Protein AF-A0A1E3RB35-F1 (afdb_monomer_lite)

Structure (mmCIF, N/CA/C/O backbone):
data_AF-A0A1E3RB35-F1
#
_entry.id   AF-A0A1E3RB35-F1
#
loop_
_atom_site.group_PDB
_atom_site.id
_atom_site.type_symbol
_atom_site.label_atom_id
_atom_site.label_alt_id
_atom_site.label_comp_id
_atom_site.label_asym_id
_atom_site.label_entity_id
_atom_site.label_seq_id
_atom_site.pdbx_PDB_ins_code
_atom_site.Cartn_x
_atom_site.Cartn_y
_atom_site.Cartn_z
_atom_site.occupancy
_atom_site.B_iso_or_equiv
_atom_site.auth_seq_id
_atom_site.auth_comp_id
_atom_site.auth_asym_id
_atom_site.auth_atom_id
_atom_site.pdbx_PDB_model_num
ATOM 1 N N . MET A 1 1 ? 20.259 -38.416 1.145 1.00 36.31 1 MET A N 1
ATOM 2 C CA . MET A 1 1 ? 20.665 -37.733 -0.100 1.00 36.31 1 MET A CA 1
ATOM 3 C C . MET A 1 1 ? 20.284 -36.269 0.046 1.00 36.31 1 MET A C 1
ATOM 5 O O . MET A 1 1 ? 19.130 -35.934 -0.173 1.00 36.31 1 MET A O 1
ATOM 9 N N . ALA A 1 2 ? 21.193 -35.434 0.555 1.00 40.56 2 ALA A N 1
ATOM 10 C CA . ALA A 1 2 ? 20.954 -33.996 0.652 1.00 40.56 2 ALA A CA 1
ATOM 11 C C . ALA A 1 2 ? 21.058 -33.413 -0.764 1.00 40.56 2 ALA A C 1
ATOM 13 O O . ALA A 1 2 ? 22.106 -33.545 -1.397 1.00 40.56 2 ALA A O 1
ATOM 14 N N . GLY A 1 3 ? 19.953 -32.880 -1.289 1.00 41.81 3 GLY A N 1
ATOM 15 C CA . GLY A 1 3 ? 19.933 -32.223 -2.594 1.00 41.81 3 GLY A CA 1
ATOM 16 C C . GLY A 1 3 ? 20.897 -31.041 -2.587 1.00 41.81 3 GLY A C 1
ATOM 17 O O . GLY A 1 3 ? 20.915 -30.270 -1.628 1.00 41.81 3 GLY A O 1
ATOM 18 N N . GLN A 1 4 ? 21.729 -30.936 -3.623 1.00 39.53 4 GLN A N 1
ATOM 19 C CA . GLN A 1 4 ? 22.594 -29.774 -3.798 1.00 39.53 4 GLN A CA 1
ATOM 20 C C . GLN A 1 4 ? 21.729 -28.505 -3.867 1.00 39.53 4 GLN A C 1
ATOM 22 O O . GLN A 1 4 ? 20.660 -28.543 -4.484 1.00 39.53 4 GLN A O 1
ATOM 27 N N . PRO A 1 5 ? 22.154 -27.400 -3.232 1.00 35.34 5 PRO A N 1
ATOM 28 C CA . PRO A 1 5 ? 21.451 -26.132 -3.349 1.00 35.34 5 PRO A CA 1
ATOM 29 C C . PRO A 1 5 ? 21.395 -25.714 -4.821 1.00 35.34 5 PRO A C 1
ATOM 31 O O . PR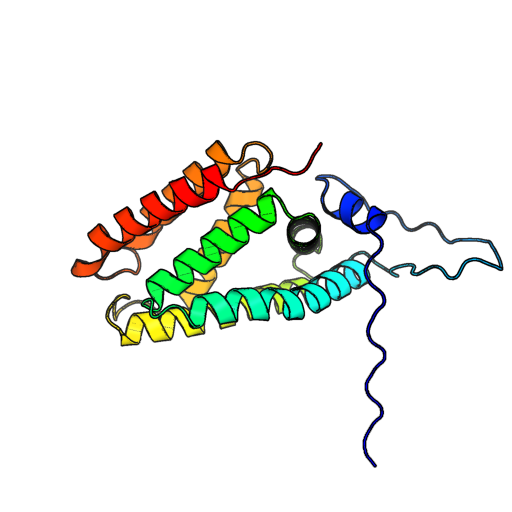O A 1 5 ? 22.378 -25.853 -5.551 1.00 35.34 5 PRO A O 1
ATOM 34 N N . LEU A 1 6 ? 20.226 -25.235 -5.253 1.00 34.75 6 LEU A N 1
ATOM 35 C CA . LEU A 1 6 ? 20.038 -24.681 -6.592 1.00 34.75 6 LEU A CA 1
ATOM 36 C C . LEU A 1 6 ? 21.033 -23.526 -6.811 1.00 34.75 6 LEU A C 1
ATOM 38 O O . LEU A 1 6 ? 21.299 -22.780 -5.862 1.00 34.75 6 LEU A O 1
ATOM 42 N N . PRO A 1 7 ? 21.589 -23.370 -8.026 1.00 39.00 7 PRO A N 1
ATOM 43 C CA . PRO A 1 7 ? 22.456 -22.241 -8.336 1.00 39.00 7 PRO A CA 1
ATOM 44 C C . PRO A 1 7 ? 21.695 -20.937 -8.078 1.00 39.00 7 PRO A C 1
ATOM 46 O O . PRO A 1 7 ? 20.546 -20.795 -8.500 1.00 39.00 7 PRO A O 1
ATOM 49 N N . GLN A 1 8 ? 22.322 -20.005 -7.356 1.00 39.56 8 GLN A N 1
ATOM 50 C CA . GLN A 1 8 ? 21.770 -18.661 -7.232 1.00 39.56 8 GLN A CA 1
ATOM 51 C C . GLN A 1 8 ? 21.774 -18.010 -8.620 1.00 39.56 8 GLN A C 1
ATOM 53 O O . GLN A 1 8 ? 22.778 -18.131 -9.325 1.00 39.56 8 GLN A O 1
ATOM 58 N N . PRO A 1 9 ? 20.669 -17.371 -9.038 1.00 42.47 9 PRO A N 1
ATOM 59 C CA . PRO A 1 9 ? 20.658 -16.621 -10.282 1.00 42.47 9 PRO A CA 1
ATOM 60 C C . PRO A 1 9 ? 21.688 -15.490 -10.203 1.00 42.47 9 PRO A C 1
ATOM 62 O O . PRO A 1 9 ? 21.821 -14.840 -9.163 1.00 42.47 9 PRO A O 1
ATOM 65 N N . ASP A 1 10 ? 22.418 -15.273 -11.297 1.00 48.91 10 ASP A N 1
ATOM 66 C CA . ASP A 1 10 ? 23.311 -14.124 -11.424 1.00 48.91 10 ASP A CA 1
ATOM 67 C C . ASP A 1 10 ? 22.509 -12.815 -11.285 1.00 48.91 10 ASP A C 1
ATOM 69 O O . ASP A 1 10 ? 21.340 -12.764 -11.689 1.00 48.91 10 ASP A O 1
ATOM 73 N N . PRO A 1 11 ? 23.105 -11.751 -10.714 1.00 56.59 11 PRO A N 1
ATOM 74 C CA . PRO A 1 11 ? 22.440 -10.461 -10.583 1.00 56.59 11 PRO A CA 1
ATOM 75 C C . PRO A 1 11 ? 22.003 -9.933 -11.953 1.00 56.59 11 PRO A C 1
ATOM 77 O O . PRO A 1 11 ? 22.742 -10.013 -12.935 1.00 56.59 11 PRO A O 1
ATOM 80 N N . ILE A 1 12 ? 20.789 -9.386 -12.010 1.00 59.22 12 ILE A N 1
ATOM 81 C CA . ILE A 1 12 ? 20.206 -8.849 -13.242 1.00 59.22 12 ILE A CA 1
ATOM 82 C C . ILE A 1 12 ? 21.065 -7.692 -13.756 1.00 59.22 12 ILE A C 1
ATOM 84 O O . ILE A 1 12 ? 21.413 -6.785 -13.000 1.00 59.22 12 ILE A O 1
ATOM 88 N N . ASP A 1 13 ? 21.387 -7.723 -15.051 1.00 65.62 13 ASP A N 1
ATOM 89 C CA . ASP A 1 13 ? 22.152 -6.663 -15.709 1.00 65.62 13 ASP A CA 1
ATOM 90 C C . ASP A 1 13 ? 21.457 -5.293 -15.524 1.00 65.62 13 ASP A C 1
ATOM 92 O O . ASP A 1 13 ? 20.274 -5.167 -15.879 1.00 65.62 13 ASP A O 1
ATOM 96 N N . PRO A 1 14 ? 22.165 -4.261 -15.017 1.00 66.88 14 PRO A N 1
ATOM 97 C CA . PRO A 1 14 ? 21.621 -2.915 -14.833 1.00 66.88 14 PRO A CA 1
ATOM 98 C C . PRO A 1 14 ? 20.978 -2.322 -16.092 1.00 66.88 14 PRO A C 1
ATOM 100 O O . PRO A 1 14 ? 20.023 -1.558 -15.997 1.00 66.88 14 PRO A O 1
ATOM 103 N N . HIS A 1 15 ? 21.444 -2.694 -17.286 1.00 64.25 15 HIS A N 1
ATOM 104 C CA . HIS A 1 15 ? 20.856 -2.223 -18.535 1.00 64.25 15 HIS A CA 1
ATOM 105 C C . HIS A 1 15 ? 19.413 -2.717 -18.729 1.00 64.25 15 HIS A C 1
ATOM 107 O O . HIS A 1 15 ? 18.536 -1.940 -19.106 1.00 64.25 15 HIS A O 1
ATOM 113 N N . HIS A 1 16 ? 19.135 -3.992 -18.434 1.00 62.75 16 HIS A N 1
ATOM 114 C CA . HIS A 1 16 ? 17.778 -4.546 -18.523 1.00 62.75 16 HIS A CA 1
ATOM 115 C C . HIS A 1 16 ? 16.857 -3.977 -17.443 1.00 62.75 16 HIS A C 1
ATOM 117 O O . HIS A 1 16 ? 15.659 -3.809 -17.678 1.00 62.75 16 HIS A O 1
ATOM 123 N N . LEU A 1 17 ? 17.426 -3.675 -16.276 1.00 59.84 17 LEU A N 1
ATOM 124 C CA . LEU A 1 17 ? 16.725 -3.031 -15.175 1.00 59.84 17 LEU A CA 1
ATOM 125 C C . LEU A 1 17 ? 16.216 -1.645 -15.576 1.00 59.84 17 LEU A C 1
ATOM 127 O O . LEU A 1 17 ? 15.031 -1.355 -15.424 1.00 59.84 17 LEU A O 1
ATOM 131 N N . SER A 1 18 ? 17.100 -0.853 -16.180 1.00 63.28 18 SER A N 1
ATOM 132 C CA . SER A 1 18 ? 16.803 0.486 -16.682 1.00 63.28 18 SER A CA 1
ATOM 133 C C . SER A 1 18 ? 15.704 0.480 -17.737 1.00 63.28 18 SER A C 1
ATOM 135 O O . SER A 1 18 ? 14.703 1.180 -17.613 1.00 63.28 18 SER A O 1
ATOM 137 N N . LEU A 1 19 ? 15.810 -0.421 -18.720 1.00 64.56 19 LEU A N 1
ATOM 138 C CA . LEU A 1 19 ? 14.797 -0.567 -19.768 1.00 64.56 19 LEU A CA 1
ATOM 139 C C . LEU A 1 19 ? 13.422 -0.986 -19.227 1.00 64.56 19 LEU A C 1
ATOM 141 O O . LEU A 1 19 ? 12.399 -0.608 -19.791 1.00 64.56 19 LEU A O 1
ATOM 145 N N . ALA A 1 20 ? 13.368 -1.782 -18.159 1.00 60.06 20 ALA A N 1
ATOM 146 C CA . ALA A 1 20 ? 12.108 -2.161 -17.524 1.00 60.06 20 ALA A CA 1
ATOM 147 C C . ALA A 1 20 ? 11.542 -1.053 -16.612 1.00 60.06 20 ALA A C 1
ATOM 149 O O . ALA A 1 20 ? 10.332 -1.018 -16.363 1.00 60.06 20 ALA A O 1
ATOM 150 N N . ALA A 1 21 ? 12.392 -0.152 -16.112 1.00 58.84 21 ALA A N 1
ATOM 151 C CA . ALA A 1 21 ? 11.994 0.970 -15.269 1.00 58.84 21 ALA A CA 1
ATOM 152 C C . ALA A 1 21 ? 11.335 2.124 -16.057 1.00 58.84 21 ALA A C 1
ATOM 154 O O . ALA A 1 21 ? 10.508 2.845 -15.487 1.00 58.84 21 ALA A O 1
ATOM 155 N N . ASP A 1 22 ? 11.611 2.244 -17.358 1.00 64.38 22 ASP A N 1
ATOM 156 C CA . ASP A 1 22 ? 11.014 3.249 -18.246 1.00 64.38 22 ASP A CA 1
ATOM 157 C C . ASP A 1 22 ? 9.594 2.898 -18.729 1.00 64.38 22 ASP A C 1
ATOM 159 O O . ASP A 1 22 ? 9.269 1.764 -19.098 1.00 64.38 22 ASP A O 1
ATOM 163 N N . VAL A 1 23 ? 8.716 3.908 -18.778 1.00 48.50 23 VAL A N 1
ATOM 164 C CA . VAL A 1 23 ? 7.335 3.767 -19.270 1.00 48.50 23 VAL A CA 1
ATOM 165 C C . VAL A 1 23 ? 7.332 3.742 -20.802 1.00 48.50 23 VAL A C 1
ATOM 167 O O . VAL A 1 23 ? 7.719 4.713 -21.445 1.00 48.50 23 VAL A O 1
ATOM 170 N N . GLY A 1 24 ? 6.835 2.652 -21.401 1.00 39.38 24 GLY A N 1
ATOM 171 C CA . GLY A 1 24 ? 6.625 2.543 -22.855 1.00 39.38 24 GLY A CA 1
ATOM 172 C C . GLY A 1 24 ? 7.511 1.533 -23.592 1.00 39.38 24 GLY A C 1
ATOM 173 O O . GLY A 1 24 ? 7.403 1.417 -24.813 1.00 39.38 24 GLY A O 1
ATOM 174 N N . VAL A 1 25 ? 8.343 0.755 -22.894 1.00 37.22 25 VAL A N 1
ATOM 175 C CA . VAL A 1 25 ? 9.233 -0.214 -23.551 1.00 37.22 25 VAL A CA 1
ATOM 176 C C . VAL A 1 25 ? 8.477 -1.475 -24.007 1.00 37.22 25 VAL A C 1
ATOM 178 O O . VAL A 1 25 ? 8.047 -2.342 -23.234 1.00 37.22 25 VAL A O 1
ATOM 181 N N . HIS A 1 26 ? 8.336 -1.613 -25.326 1.00 35.75 26 HIS A N 1
ATOM 182 C CA . HIS A 1 26 ? 8.112 -2.903 -25.971 1.00 35.75 26 HIS A CA 1
ATOM 183 C C . HIS A 1 26 ? 9.442 -3.665 -25.983 1.00 35.75 26 HIS A C 1
ATOM 185 O O . HIS A 1 26 ? 10.347 -3.334 -26.737 1.00 35.75 26 HIS A O 1
ATOM 191 N N . VAL A 1 27 ? 9.574 -4.681 -25.127 1.00 38.84 27 VAL A N 1
ATOM 192 C CA . VAL A 1 27 ? 10.670 -5.653 -25.237 1.00 38.84 27 VAL A CA 1
ATOM 193 C C . VAL A 1 27 ? 10.412 -6.491 -26.492 1.00 38.84 27 VAL A C 1
ATOM 195 O O . VAL A 1 27 ? 9.589 -7.407 -26.457 1.00 38.84 27 VAL A O 1
ATOM 198 N N . GLU A 1 28 ? 11.073 -6.149 -27.596 1.00 35.00 28 GLU A N 1
ATOM 199 C CA . GLU A 1 28 ? 11.220 -7.025 -28.760 1.00 35.00 28 GLU A CA 1
ATOM 200 C C . GLU A 1 28 ? 12.473 -7.888 -28.589 1.00 35.00 28 GLU A C 1
ATOM 202 O O . GLU A 1 28 ? 13.567 -7.394 -28.316 1.00 35.00 28 GLU A O 1
ATOM 207 N N . LEU A 1 29 ? 12.299 -9.203 -28.724 1.00 37.94 29 LEU A N 1
ATOM 208 C CA . LEU A 1 29 ? 13.386 -10.172 -28.653 1.00 37.94 29 LEU A CA 1
ATOM 209 C C . LEU A 1 29 ? 14.023 -10.313 -30.036 1.00 37.94 29 LEU A C 1
ATOM 211 O O . LEU A 1 29 ? 13.350 -10.700 -30.990 1.00 37.94 29 LEU A O 1
ATOM 215 N N . VAL A 1 30 ? 15.329 -10.068 -30.126 1.00 35.69 30 VAL A N 1
ATOM 216 C CA . VAL A 1 30 ? 16.130 -10.385 -31.315 1.00 35.69 30 VAL A CA 1
ATOM 217 C C . VAL A 1 30 ? 16.973 -11.622 -31.009 1.00 35.69 30 VAL A C 1
ATOM 219 O O . VAL A 1 30 ? 17.630 -11.687 -29.970 1.00 35.69 30 VAL A O 1
ATOM 222 N N . ALA A 1 31 ? 16.941 -12.622 -31.893 1.00 34.09 31 ALA A N 1
ATOM 223 C CA . ALA A 1 31 ? 17.809 -13.793 -31.785 1.00 34.09 31 ALA A CA 1
ATOM 224 C C . ALA A 1 31 ? 19.274 -13.382 -32.028 1.00 34.09 31 ALA A C 1
ATOM 226 O O . ALA A 1 31 ? 19.578 -12.748 -33.037 1.00 34.09 31 ALA A O 1
ATOM 227 N N . GLY A 1 32 ? 20.175 -13.710 -31.098 1.00 38.97 32 GLY A N 1
ATOM 228 C CA . GLY A 1 32 ? 21.605 -13.425 -31.230 1.00 38.97 32 GLY A CA 1
ATOM 229 C C . GLY A 1 32 ? 22.342 -14.501 -32.034 1.00 38.97 32 GLY A C 1
ATOM 230 O O . GLY A 1 32 ? 22.409 -15.647 -31.600 1.00 38.97 32 GLY A O 1
ATOM 231 N N . ASP A 1 33 ? 22.947 -14.124 -33.162 1.00 41.81 33 ASP A N 1
ATOM 232 C CA . ASP A 1 33 ? 23.723 -15.009 -34.051 1.00 41.81 33 ASP A CA 1
ATOM 233 C C . ASP A 1 33 ? 25.243 -14.903 -33.798 1.00 41.81 33 ASP A C 1
ATOM 235 O O . ASP A 1 33 ? 26.013 -14.506 -34.674 1.00 41.81 33 ASP A O 1
ATOM 239 N N . SER A 1 34 ? 25.742 -15.219 -32.595 1.00 36.34 34 SER A N 1
ATOM 240 C CA . SER A 1 34 ? 27.205 -15.268 -32.379 1.00 36.34 34 SER A CA 1
ATOM 241 C C . SER A 1 34 ? 27.680 -16.354 -31.401 1.00 36.34 34 SER A C 1
ATOM 243 O O . SER A 1 34 ? 27.082 -16.510 -30.339 1.00 36.34 34 SER A O 1
ATOM 245 N N . PRO A 1 35 ? 28.782 -17.089 -31.700 1.00 36.69 35 PRO A N 1
ATOM 246 C CA . PRO A 1 35 ? 29.153 -18.310 -30.967 1.00 36.69 35 PRO A CA 1
ATOM 247 C C . PRO A 1 35 ? 29.802 -18.090 -29.592 1.00 36.69 35 PRO A C 1
ATOM 249 O O . PRO A 1 35 ? 30.019 -19.057 -28.865 1.00 36.69 35 PRO A O 1
ATOM 252 N N . HIS A 1 36 ? 30.145 -16.850 -29.226 1.00 34.28 36 HIS A N 1
ATOM 253 C CA . HIS A 1 36 ? 30.897 -16.544 -28.003 1.00 34.28 36 HIS A CA 1
ATOM 254 C C . HIS A 1 36 ? 30.390 -15.278 -27.310 1.00 34.28 36 HIS A C 1
ATOM 256 O O . HIS A 1 36 ? 31.104 -14.289 -27.186 1.00 34.28 36 HIS A O 1
ATOM 262 N N . ILE A 1 37 ? 29.148 -15.329 -26.841 1.00 30.53 37 ILE A N 1
ATOM 263 C CA . ILE A 1 37 ? 28.605 -14.471 -25.785 1.00 30.53 37 ILE A CA 1
ATOM 264 C C . ILE A 1 37 ? 27.723 -15.408 -24.961 1.00 30.53 37 ILE A C 1
ATOM 266 O O . ILE A 1 37 ? 26.906 -16.099 -25.557 1.00 30.53 37 ILE A O 1
ATOM 270 N N . TYR A 1 38 ? 27.906 -15.496 -23.638 1.00 31.70 38 TYR A N 1
ATOM 271 C CA . TYR A 1 38 ? 26.931 -16.154 -22.760 1.00 31.70 38 TYR A CA 1
ATOM 272 C C . TYR A 1 38 ? 25.788 -15.172 -22.560 1.00 31.70 38 TYR A C 1
ATOM 274 O O . TYR A 1 38 ? 25.943 -14.227 -21.785 1.00 31.70 38 TYR A O 1
ATOM 282 N N . PRO A 1 39 ? 24.666 -15.317 -23.268 1.00 35.72 39 PRO A N 1
ATOM 283 C CA . PRO A 1 39 ? 23.648 -14.312 -23.202 1.00 35.72 39 PRO A CA 1
ATOM 284 C C . PRO A 1 39 ? 22.619 -14.801 -22.191 1.00 35.72 39 PRO A C 1
ATOM 286 O O . PRO A 1 39 ? 21.902 -15.776 -22.431 1.00 35.72 39 PRO A O 1
ATOM 289 N N . PHE A 1 40 ? 22.510 -14.120 -21.056 1.00 38.19 40 PHE A N 1
ATOM 290 C CA . PHE A 1 40 ? 21.288 -14.191 -20.262 1.00 38.19 40 PHE A CA 1
ATOM 291 C C . PHE A 1 40 ? 20.164 -13.515 -21.060 1.00 38.19 40 PHE A C 1
ATOM 293 O O . PHE A 1 40 ? 19.763 -12.385 -20.804 1.00 38.19 40 PHE A O 1
ATOM 300 N N . HIS A 1 41 ? 19.678 -14.205 -22.091 1.00 44.50 41 HIS A N 1
ATOM 301 C CA . HIS A 1 41 ? 18.458 -13.854 -22.790 1.00 44.50 41 HIS A CA 1
ATOM 302 C C . HIS A 1 41 ? 17.296 -14.330 -21.922 1.00 44.50 41 HIS A C 1
ATOM 304 O O . HIS A 1 41 ? 17.012 -15.530 -21.841 1.00 44.50 41 HIS A O 1
ATOM 310 N N . PHE A 1 42 ? 16.592 -13.400 -21.282 1.00 42.81 42 PHE A N 1
ATOM 311 C CA . PHE A 1 42 ? 15.263 -13.705 -20.772 1.00 42.81 42 PHE A CA 1
ATOM 312 C C . PHE A 1 42 ? 14.388 -14.094 -21.965 1.00 42.81 42 PHE A C 1
ATOM 314 O O . PHE A 1 42 ? 14.151 -13.294 -22.865 1.00 42.81 42 PHE A O 1
ATOM 321 N N . ARG A 1 43 ? 13.921 -15.348 -21.989 1.00 42.78 43 ARG A N 1
ATOM 322 C CA . ARG A 1 43 ? 13.138 -15.911 -23.106 1.00 42.78 43 ARG A CA 1
ATOM 323 C C . ARG A 1 43 ? 11.793 -15.205 -23.335 1.00 42.78 43 ARG A C 1
ATOM 325 O O . ARG A 1 43 ? 11.135 -15.474 -24.333 1.00 42.78 43 ARG A O 1
ATOM 332 N N . SER A 1 44 ? 11.375 -14.337 -22.413 1.00 53.19 44 SER A N 1
ATOM 333 C CA . SER A 1 44 ? 10.161 -13.525 -22.485 1.00 53.19 44 SER A CA 1
ATOM 334 C C . SER A 1 44 ? 10.167 -12.440 -21.400 1.00 53.19 44 SER A C 1
ATOM 336 O O . SER A 1 44 ? 10.871 -12.565 -20.394 1.00 53.19 44 SER A O 1
ATOM 338 N N . LYS A 1 45 ? 9.307 -11.419 -21.551 1.00 54.12 45 LYS A N 1
ATOM 339 C CA . LYS A 1 45 ? 8.974 -10.464 -20.472 1.00 54.12 45 LYS A CA 1
ATOM 340 C C . LYS A 1 45 ? 8.588 -11.180 -19.169 1.00 54.12 45 LYS A C 1
ATOM 342 O O . LYS A 1 45 ? 8.937 -10.713 -18.096 1.00 54.12 45 LYS A O 1
ATOM 347 N N . HIS A 1 46 ? 7.943 -12.344 -19.271 1.00 52.97 46 HIS A N 1
ATOM 348 C CA . HIS A 1 46 ? 7.571 -13.197 -18.141 1.00 52.97 46 HIS A CA 1
ATOM 349 C C . HIS A 1 46 ? 8.787 -13.778 -17.396 1.00 52.97 46 HIS A C 1
ATOM 351 O O . HIS A 1 46 ? 8.788 -13.817 -16.167 1.00 52.97 46 HIS A O 1
ATOM 357 N N . ALA A 1 47 ? 9.838 -14.200 -18.109 1.00 57.56 47 ALA A N 1
ATOM 358 C CA . ALA A 1 47 ? 11.059 -14.714 -17.483 1.00 57.56 47 ALA A CA 1
ATOM 359 C C . ALA A 1 47 ? 11.840 -13.606 -16.755 1.00 57.56 47 ALA A C 1
ATOM 361 O O . ALA A 1 47 ? 12.342 -13.837 -15.658 1.00 57.56 47 ALA A O 1
ATOM 362 N N . LEU A 1 48 ? 11.894 -12.401 -17.338 1.00 58.53 48 LEU A N 1
ATOM 363 C CA . LEU A 1 48 ? 12.489 -11.223 -16.698 1.00 58.53 48 LEU A CA 1
ATOM 364 C C . LEU A 1 48 ? 11.673 -10.787 -15.474 1.00 58.53 48 LEU A C 1
ATOM 366 O O . LEU A 1 48 ? 12.231 -10.592 -14.399 1.00 58.53 48 LEU A O 1
ATOM 370 N N . ALA A 1 49 ? 10.347 -10.708 -15.613 1.00 61.06 49 ALA A N 1
ATOM 371 C CA . ALA A 1 49 ? 9.444 -10.369 -14.520 1.00 61.06 49 ALA A CA 1
ATOM 372 C C . ALA A 1 49 ? 9.537 -11.376 -13.366 1.00 61.06 49 ALA A C 1
ATOM 374 O O . ALA A 1 49 ? 9.640 -10.960 -12.219 1.00 61.06 49 ALA A O 1
ATOM 375 N N . SER A 1 50 ? 9.568 -12.683 -13.654 1.00 62.19 50 SER A N 1
ATOM 376 C CA . SER A 1 50 ? 9.712 -13.717 -12.619 1.00 62.19 50 SER A CA 1
ATOM 377 C C . SER A 1 50 ? 11.043 -13.602 -11.881 1.00 62.19 50 SER A C 1
ATOM 379 O O . SER A 1 50 ? 11.050 -13.619 -10.658 1.00 62.19 50 SER A O 1
ATOM 381 N N . ALA A 1 51 ? 12.156 -13.411 -12.595 1.00 63.28 51 ALA A N 1
ATOM 382 C CA . ALA A 1 51 ? 13.465 -13.261 -11.961 1.00 63.28 51 ALA A CA 1
ATOM 383 C C . ALA A 1 51 ? 13.551 -12.002 -11.083 1.00 63.28 51 ALA A C 1
ATOM 385 O O . ALA A 1 51 ? 14.058 -12.075 -9.966 1.00 63.28 51 ALA A O 1
ATOM 386 N N . ILE A 1 52 ? 13.007 -10.870 -11.549 1.00 63.94 52 ILE A N 1
ATOM 387 C CA . ILE A 1 52 ? 12.938 -9.631 -10.758 1.00 63.94 52 ILE A CA 1
ATOM 388 C C . ILE A 1 52 ? 12.066 -9.835 -9.519 1.00 63.94 52 ILE A C 1
ATOM 390 O O . ILE A 1 52 ? 12.469 -9.464 -8.421 1.00 63.94 52 ILE A O 1
ATOM 394 N N . VAL A 1 53 ? 10.889 -10.445 -9.673 1.00 64.69 53 VAL A N 1
ATOM 395 C CA . VAL A 1 53 ? 9.969 -10.738 -8.565 1.00 64.69 53 VAL A CA 1
ATOM 396 C C . VAL A 1 53 ? 10.618 -11.661 -7.534 1.00 64.69 53 VAL A C 1
ATOM 398 O O . VAL A 1 53 ? 10.519 -11.394 -6.336 1.00 64.69 53 VAL A O 1
ATOM 401 N N . ASP A 1 54 ? 11.293 -12.722 -7.968 1.00 65.69 54 ASP A N 1
ATOM 402 C CA . ASP A 1 54 ? 11.920 -13.691 -7.070 1.00 65.69 54 ASP A CA 1
ATOM 403 C C . ASP A 1 54 ? 13.121 -13.069 -6.337 1.00 65.69 54 ASP A C 1
ATOM 405 O O . ASP A 1 54 ? 13.236 -13.211 -5.116 1.00 65.69 54 ASP A O 1
ATOM 409 N N . GLN A 1 55 ? 13.963 -12.298 -7.042 1.00 63.00 55 GLN A N 1
ATOM 410 C CA . GLN A 1 55 ? 15.072 -11.555 -6.433 1.00 63.00 55 GLN A CA 1
ATOM 411 C C . GLN A 1 55 ? 14.558 -10.518 -5.421 1.00 63.00 55 GLN A C 1
ATOM 413 O O . GLN A 1 55 ? 15.054 -10.436 -4.295 1.00 63.00 55 GLN A O 1
ATOM 418 N N . ARG A 1 56 ? 13.493 -9.786 -5.766 1.00 62.06 56 ARG A N 1
ATOM 419 C CA . ARG A 1 56 ? 12.865 -8.808 -4.870 1.00 62.06 56 ARG A CA 1
ATOM 420 C C . ARG A 1 56 ? 12.170 -9.424 -3.678 1.00 62.06 56 ARG A C 1
ATOM 422 O O . ARG A 1 56 ? 12.197 -8.828 -2.607 1.00 62.06 56 ARG A O 1
ATOM 429 N N . SER A 1 57 ? 11.574 -10.599 -3.823 1.00 59.97 57 SER A N 1
ATOM 430 C CA . SER A 1 57 ? 10.909 -11.276 -2.707 1.00 59.97 57 SER A CA 1
ATOM 431 C C . SER A 1 57 ? 11.903 -11.644 -1.599 1.00 59.97 57 SER A C 1
ATOM 433 O O . SER A 1 57 ? 11.536 -11.650 -0.423 1.00 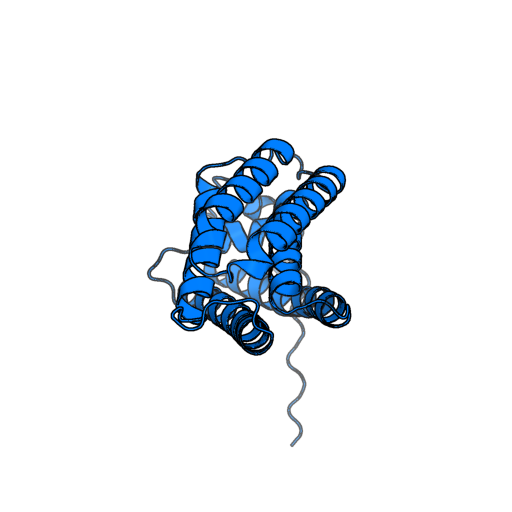59.97 57 SER A O 1
ATOM 435 N N . ALA A 1 58 ? 13.171 -11.897 -1.945 1.00 59.53 58 ALA A N 1
ATOM 436 C CA . ALA A 1 58 ? 14.236 -12.131 -0.973 1.00 59.53 58 ALA A CA 1
ATOM 437 C C . ALA A 1 58 ? 14.698 -10.839 -0.267 1.00 59.53 58 ALA A C 1
ATOM 439 O O . ALA A 1 58 ? 14.842 -10.839 0.955 1.00 59.53 58 ALA A O 1
ATOM 440 N N . GLU A 1 59 ? 14.886 -9.742 -1.009 1.00 58.72 59 GLU A N 1
ATOM 441 C CA . GLU A 1 59 ? 15.363 -8.450 -0.479 1.00 58.72 59 GLU A CA 1
ATOM 442 C C . GLU A 1 59 ? 14.282 -7.686 0.305 1.00 58.72 59 GLU A C 1
ATOM 444 O O . GLU A 1 59 ? 14.537 -7.195 1.406 1.00 58.72 59 GLU A O 1
ATOM 449 N N . ALA A 1 60 ? 13.043 -7.659 -0.198 1.00 61.31 60 ALA A N 1
ATOM 450 C CA . ALA A 1 60 ? 11.909 -7.001 0.454 1.00 61.31 60 ALA A CA 1
ATOM 451 C C . ALA A 1 60 ? 11.599 -7.611 1.828 1.00 61.31 60 ALA A C 1
ATOM 453 O O . ALA A 1 60 ? 11.135 -6.913 2.731 1.00 61.31 60 ALA A O 1
ATOM 454 N N . ARG A 1 61 ? 11.894 -8.904 2.019 1.00 62.47 61 ARG A N 1
ATOM 455 C CA . ARG A 1 61 ? 11.663 -9.587 3.293 1.00 62.47 61 ARG A CA 1
ATOM 456 C C . ARG A 1 61 ? 12.527 -9.019 4.417 1.00 62.47 61 ARG A C 1
ATOM 458 O O . ARG A 1 61 ? 12.011 -8.833 5.508 1.00 62.47 61 ARG A O 1
ATOM 465 N N . ALA A 1 62 ? 13.778 -8.644 4.143 1.00 63.28 62 ALA A N 1
ATOM 466 C CA . ALA A 1 62 ? 14.663 -8.056 5.150 1.00 63.28 62 ALA A CA 1
ATOM 467 C C . ALA A 1 62 ? 14.188 -6.664 5.615 1.00 63.28 62 ALA A C 1
ATOM 469 O O . ALA A 1 62 ? 14.145 -6.395 6.816 1.00 63.28 62 ALA A O 1
ATOM 470 N N . SER A 1 63 ? 13.767 -5.800 4.684 1.00 66.38 63 SER A N 1
ATOM 471 C CA . SER A 1 63 ? 13.227 -4.468 5.006 1.00 66.38 63 SER A CA 1
ATOM 472 C C . SER A 1 63 ? 11.886 -4.548 5.747 1.00 66.38 63 SER A C 1
ATOM 474 O O . SER A 1 63 ? 11.624 -3.774 6.671 1.00 66.38 63 SER A O 1
ATOM 476 N N . VAL A 1 64 ? 11.032 -5.507 5.373 1.00 65.69 64 VAL A N 1
ATOM 477 C CA . VAL A 1 64 ? 9.768 -5.782 6.073 1.00 65.69 64 VAL A CA 1
ATOM 478 C C . VAL A 1 64 ? 10.025 -6.349 7.472 1.00 65.69 64 VAL A C 1
ATOM 480 O O . VAL A 1 64 ? 9.371 -5.916 8.419 1.00 65.69 64 VAL A O 1
ATOM 483 N N . ASP A 1 65 ? 10.999 -7.245 7.635 1.00 68.88 65 ASP A N 1
ATOM 484 C CA . ASP A 1 65 ? 11.385 -7.799 8.937 1.00 68.88 65 ASP A CA 1
ATOM 485 C C . ASP A 1 65 ? 11.905 -6.701 9.886 1.00 68.88 65 ASP A C 1
ATOM 487 O O . ASP A 1 65 ? 11.545 -6.682 11.066 1.00 68.88 65 ASP A O 1
ATOM 491 N N . GLU A 1 66 ? 12.674 -5.726 9.381 1.00 69.56 66 GLU A N 1
ATOM 492 C CA . GLU A 1 66 ? 13.104 -4.562 10.171 1.00 69.56 66 GLU A CA 1
ATOM 493 C C . GLU A 1 66 ? 11.907 -3.715 10.628 1.00 69.56 66 GLU A C 1
ATOM 495 O O . GLU A 1 66 ? 11.842 -3.297 11.786 1.00 69.56 66 GLU A O 1
ATOM 500 N N . LEU A 1 67 ? 10.922 -3.487 9.752 1.00 67.56 67 LEU A N 1
ATOM 501 C CA . LEU A 1 67 ? 9.697 -2.770 10.113 1.00 67.56 67 LEU A CA 1
ATOM 502 C C . LEU A 1 67 ? 8.854 -3.536 11.137 1.00 67.56 67 LEU A C 1
ATOM 504 O O . LEU A 1 67 ? 8.330 -2.916 12.061 1.00 67.56 67 LEU A O 1
ATOM 508 N N . LEU A 1 68 ? 8.759 -4.861 11.016 1.00 64.69 68 LEU A N 1
ATOM 509 C CA . LEU A 1 68 ? 8.066 -5.725 11.976 1.00 64.69 68 LEU A CA 1
ATOM 510 C C . LEU A 1 68 ? 8.765 -5.768 13.343 1.00 64.69 68 LEU A C 1
ATOM 512 O O . LEU A 1 68 ? 8.104 -5.954 14.365 1.00 64.69 68 LEU A O 1
ATOM 516 N N . ALA A 1 69 ? 10.084 -5.556 13.389 1.00 69.56 69 ALA A N 1
ATOM 517 C CA . ALA A 1 69 ? 10.841 -5.452 14.636 1.00 69.56 69 ALA A CA 1
ATOM 518 C C . ALA A 1 69 ? 10.578 -4.136 15.393 1.00 69.56 69 ALA A C 1
ATOM 520 O O . ALA A 1 69 ? 10.802 -4.045 16.607 1.00 69.56 69 ALA A O 1
ATOM 521 N N . ARG A 1 70 ? 10.072 -3.104 14.708 1.00 68.69 70 ARG A N 1
ATOM 522 C CA . ARG A 1 70 ? 9.591 -1.875 15.350 1.00 68.69 70 ARG A CA 1
ATOM 523 C C . ARG A 1 70 ? 8.255 -2.230 15.993 1.00 68.69 70 ARG A C 1
ATOM 525 O O . ARG A 1 70 ? 7.361 -2.694 15.302 1.00 68.69 70 ARG A O 1
ATOM 532 N N . ARG A 1 71 ? 8.115 -2.043 17.312 1.00 71.75 71 ARG A N 1
ATOM 533 C CA . ARG A 1 71 ? 6.913 -2.377 18.115 1.00 71.75 71 ARG A CA 1
ATOM 534 C C . ARG A 1 71 ? 5.683 -1.507 17.777 1.00 71.75 71 ARG A C 1
ATOM 536 O O . ARG A 1 71 ? 5.094 -0.894 18.662 1.00 71.75 71 ARG A O 1
ATOM 543 N N . LEU A 1 72 ? 5.361 -1.401 16.499 1.00 79.62 72 LEU A N 1
ATOM 544 C CA . LEU A 1 72 ? 4.223 -0.700 15.936 1.00 79.62 72 LEU A CA 1
ATOM 545 C C . LEU A 1 72 ? 2.975 -1.586 16.010 1.00 79.62 72 LEU A C 1
ATOM 547 O O . LEU A 1 72 ? 3.072 -2.822 16.069 1.00 79.62 72 LEU A O 1
ATOM 551 N N . SER A 1 73 ? 1.804 -0.950 15.987 1.00 89.25 73 SER A N 1
ATOM 552 C CA . SER A 1 73 ? 0.552 -1.675 15.755 1.00 89.25 73 SER A CA 1
ATOM 553 C C . SER A 1 73 ? 0.529 -2.247 14.331 1.00 89.25 73 SER A C 1
ATOM 555 O O . SER A 1 73 ? 1.238 -1.772 13.443 1.00 89.25 73 SER A O 1
ATOM 557 N N . GLY A 1 74 ? -0.282 -3.273 14.082 1.00 90.44 74 GLY A N 1
ATOM 558 C CA . GLY A 1 74 ? -0.452 -3.872 12.760 1.00 90.44 74 GLY A CA 1
ATOM 559 C C . GLY A 1 74 ? -0.848 -2.837 11.706 1.00 90.44 74 GLY A C 1
ATOM 560 O O . GLY A 1 74 ? -0.302 -2.849 10.604 1.00 90.44 74 GLY A O 1
ATOM 561 N N . LEU A 1 75 ? -1.720 -1.883 12.050 1.00 94.69 75 LEU A N 1
ATOM 562 C CA . LEU A 1 75 ? -2.127 -0.826 11.123 1.00 94.69 75 LEU A CA 1
ATOM 563 C C . LEU A 1 75 ? -0.980 0.148 10.815 1.00 94.69 75 LEU A C 1
ATOM 565 O O . LEU A 1 75 ? -0.787 0.531 9.663 1.00 94.69 75 LEU A O 1
ATOM 569 N N . GLU A 1 76 ? -0.191 0.524 11.820 1.00 94.31 76 GLU A N 1
ATOM 570 C CA . GLU A 1 76 ? 0.998 1.362 11.626 1.00 94.31 76 GLU A CA 1
ATOM 571 C C . GLU A 1 76 ? 2.053 0.659 10.765 1.00 94.31 76 GLU A C 1
ATOM 573 O O . GLU A 1 76 ? 2.608 1.275 9.855 1.00 94.31 76 GLU A O 1
ATOM 578 N N . THR A 1 77 ? 2.293 -0.634 11.006 1.00 90.56 77 THR A N 1
ATOM 579 C CA . THR A 1 77 ? 3.182 -1.466 10.186 1.00 90.56 77 THR A CA 1
ATOM 580 C C . THR A 1 77 ? 2.714 -1.515 8.734 1.00 90.56 77 THR A C 1
ATOM 582 O O . THR A 1 77 ? 3.526 -1.324 7.830 1.00 90.56 77 THR A O 1
ATOM 585 N N . LEU A 1 78 ? 1.417 -1.733 8.492 1.00 93.94 78 LEU A N 1
ATOM 586 C CA . LEU A 1 78 ? 0.853 -1.766 7.141 1.00 93.94 78 LEU A CA 1
ATOM 587 C C . LEU A 1 78 ? 1.091 -0.447 6.399 1.00 93.94 78 LEU A C 1
ATOM 589 O O . LEU A 1 78 ? 1.514 -0.448 5.243 1.00 93.94 78 LEU A O 1
ATOM 593 N N . ILE A 1 79 ? 0.837 0.677 7.073 1.00 95.62 79 ILE A N 1
ATOM 594 C CA . ILE A 1 79 ? 1.047 2.014 6.515 1.00 95.62 79 ILE A CA 1
ATOM 595 C C . ILE A 1 79 ? 2.531 2.232 6.210 1.00 95.62 79 ILE A C 1
ATOM 597 O O . ILE A 1 79 ? 2.863 2.697 5.121 1.00 95.62 79 ILE A O 1
ATOM 601 N N . ASP A 1 80 ? 3.430 1.873 7.128 1.00 92.88 80 ASP A N 1
ATOM 602 C CA . ASP A 1 80 ? 4.874 2.021 6.922 1.00 92.88 80 ASP A CA 1
ATOM 603 C C . ASP A 1 80 ? 5.373 1.198 5.731 1.00 92.88 80 ASP A C 1
ATOM 605 O O . ASP A 1 80 ? 6.139 1.722 4.923 1.00 92.88 80 ASP A O 1
ATOM 609 N N . ILE A 1 81 ? 4.890 -0.037 5.566 1.00 88.75 81 ILE A N 1
ATOM 610 C CA . ILE A 1 81 ? 5.191 -0.873 4.395 1.00 88.75 81 ILE A CA 1
ATOM 611 C C . ILE A 1 81 ? 4.683 -0.210 3.111 1.00 88.75 81 ILE A C 1
ATOM 613 O O . ILE A 1 81 ? 5.412 -0.133 2.128 1.00 88.75 81 ILE A O 1
ATOM 617 N N . CYS A 1 82 ? 3.466 0.332 3.113 1.00 94.50 82 CYS A N 1
ATOM 618 C CA . CYS A 1 82 ? 2.912 1.017 1.946 1.00 94.50 82 CYS A CA 1
ATOM 619 C C . CYS A 1 82 ? 3.729 2.260 1.544 1.00 94.50 82 CYS A C 1
ATOM 621 O O . CYS A 1 82 ? 3.961 2.493 0.359 1.00 94.50 82 CYS A O 1
ATOM 623 N N . PHE A 1 83 ? 4.197 3.055 2.511 1.00 95.38 83 PHE A N 1
ATOM 624 C CA . PHE A 1 83 ? 5.072 4.202 2.234 1.00 95.38 83 PHE A CA 1
ATOM 625 C C . PHE A 1 83 ? 6.497 3.790 1.846 1.00 95.38 83 PHE A C 1
ATOM 627 O O . PHE A 1 83 ? 7.141 4.513 1.081 1.00 95.38 83 PHE A O 1
ATOM 634 N N . LEU A 1 84 ? 6.989 2.655 2.349 1.00 90.06 84 LEU A N 1
ATOM 635 C CA . LEU A 1 84 ? 8.248 2.068 1.898 1.00 90.06 84 LEU A CA 1
ATOM 636 C C . LEU A 1 84 ? 8.148 1.691 0.418 1.00 90.06 84 LEU A C 1
ATOM 638 O O . LEU A 1 84 ? 8.951 2.191 -0.363 1.00 90.06 84 LEU A O 1
ATOM 642 N N . ILE A 1 85 ? 7.112 0.935 0.033 1.00 90.44 85 ILE A N 1
ATOM 643 C CA . ILE A 1 85 ? 6.839 0.562 -1.364 1.00 90.44 85 ILE A CA 1
ATOM 644 C C . ILE A 1 85 ? 6.770 1.812 -2.246 1.00 90.44 85 ILE A C 1
ATOM 646 O O . ILE A 1 85 ? 7.437 1.859 -3.270 1.00 90.44 85 ILE A O 1
ATOM 650 N N . ALA A 1 86 ? 6.042 2.854 -1.829 1.00 95.12 86 ALA A N 1
ATOM 651 C CA . ALA A 1 86 ? 5.966 4.107 -2.582 1.00 95.12 86 ALA A CA 1
ATOM 652 C C . ALA A 1 86 ? 7.332 4.789 -2.764 1.00 95.12 86 ALA A C 1
ATOM 654 O O . ALA A 1 86 ? 7.638 5.305 -3.834 1.00 95.12 86 ALA A O 1
ATOM 655 N N . THR A 1 87 ? 8.166 4.804 -1.722 1.00 94.00 87 THR A N 1
ATOM 656 C CA . THR A 1 87 ? 9.491 5.444 -1.776 1.00 94.00 87 THR A CA 1
ATOM 657 C C . THR A 1 87 ? 10.462 4.651 -2.651 1.00 94.00 87 THR A C 1
ATOM 659 O O . THR A 1 87 ? 11.236 5.242 -3.402 1.00 94.00 87 THR A O 1
ATOM 662 N N . GLU A 1 88 ? 10.409 3.324 -2.556 1.00 89.56 88 GLU A N 1
ATOM 663 C CA . GLU A 1 88 ? 11.186 2.395 -3.373 1.00 89.56 88 GLU A CA 1
ATOM 664 C C . GLU A 1 88 ? 10.763 2.463 -4.844 1.00 89.56 88 GLU A C 1
ATOM 666 O O . GLU A 1 88 ? 11.606 2.637 -5.712 1.00 89.56 88 GLU A O 1
ATOM 671 N N . ASP A 1 89 ? 9.465 2.455 -5.142 1.00 92.75 89 ASP A N 1
ATOM 672 C CA . ASP A 1 89 ? 8.952 2.637 -6.503 1.00 92.75 89 ASP A CA 1
ATOM 673 C C . ASP A 1 89 ? 9.437 3.962 -7.107 1.00 92.75 89 ASP A C 1
ATOM 675 O O . ASP A 1 89 ? 9.871 4.002 -8.253 1.00 92.75 89 ASP A O 1
ATOM 679 N N . ILE A 1 90 ? 9.457 5.053 -6.336 1.00 94.56 90 ILE A N 1
ATOM 680 C CA . ILE A 1 90 ? 9.957 6.352 -6.810 1.00 94.56 90 ILE A CA 1
ATOM 681 C C . ILE A 1 90 ? 11.439 6.301 -7.211 1.00 94.56 90 ILE A C 1
ATOM 683 O O . ILE A 1 90 ? 11.789 6.877 -8.244 1.00 94.56 90 ILE A O 1
ATOM 687 N N . GLY A 1 91 ? 12.297 5.681 -6.398 1.00 90.06 91 GLY A N 1
ATOM 688 C CA . GLY A 1 91 ? 13.744 5.917 -6.465 1.00 90.06 91 GLY A CA 1
ATOM 689 C C . GLY A 1 91 ? 14.650 4.703 -6.580 1.00 90.06 91 GLY A C 1
ATOM 690 O O . GLY A 1 91 ? 15.865 4.877 -6.627 1.00 90.06 91 GLY A O 1
ATOM 691 N N . ASP A 1 92 ? 14.094 3.499 -6.616 1.00 87.25 92 ASP A N 1
ATOM 692 C CA . ASP A 1 92 ? 14.842 2.264 -6.786 1.00 87.25 92 ASP A CA 1
ATOM 693 C C . ASP A 1 92 ? 14.440 1.570 -8.095 1.00 87.25 92 ASP A C 1
ATOM 695 O O . ASP A 1 92 ? 13.284 1.209 -8.326 1.00 87.25 92 ASP A O 1
ATOM 699 N N . GLU A 1 93 ? 15.428 1.396 -8.969 1.00 81.69 93 GLU A N 1
ATOM 700 C CA . GLU A 1 93 ? 15.248 0.938 -10.349 1.00 81.69 93 GLU A CA 1
ATOM 701 C C . GLU A 1 93 ? 14.666 -0.480 -10.413 1.00 81.69 93 GLU A C 1
ATOM 703 O O . GLU A 1 93 ? 13.788 -0.757 -11.229 1.00 81.69 93 GLU A O 1
ATOM 708 N N . LEU A 1 94 ? 15.063 -1.359 -9.486 1.00 79.19 94 LEU A N 1
ATOM 709 C CA . LEU A 1 94 ? 14.555 -2.730 -9.407 1.00 79.19 94 LEU A CA 1
ATOM 710 C C . LEU A 1 94 ? 13.105 -2.785 -8.920 1.00 79.19 94 LEU A C 1
ATOM 712 O O . LEU A 1 94 ? 12.303 -3.544 -9.469 1.00 79.19 94 LEU A O 1
ATOM 716 N N . SER A 1 95 ? 12.742 -1.945 -7.950 1.00 82.56 95 SER A N 1
ATOM 717 C CA . SER A 1 95 ? 11.352 -1.776 -7.501 1.00 82.56 95 SER A CA 1
ATOM 718 C C . SER A 1 95 ? 10.461 -1.320 -8.646 1.00 82.56 95 SER A C 1
ATOM 720 O O . SER A 1 95 ? 9.414 -1.919 -8.907 1.00 82.56 95 SER A O 1
ATOM 722 N N . ARG A 1 96 ? 10.905 -0.268 -9.346 1.00 86.75 96 ARG A N 1
ATOM 723 C CA . ARG A 1 96 ? 10.180 0.330 -10.463 1.00 86.75 96 ARG A CA 1
ATOM 724 C C . ARG A 1 96 ? 9.989 -0.676 -11.592 1.00 86.75 96 ARG A C 1
ATOM 726 O O . ARG A 1 96 ? 8.865 -0.864 -12.056 1.00 86.75 96 ARG A O 1
ATOM 733 N N . ALA A 1 97 ? 11.066 -1.347 -11.995 1.00 79.62 97 ALA A N 1
ATOM 734 C CA . ALA A 1 97 ? 11.051 -2.359 -13.042 1.00 79.62 97 ALA A CA 1
ATOM 735 C C . ALA A 1 97 ? 10.095 -3.514 -12.717 1.00 79.62 97 ALA A C 1
ATOM 737 O O . ALA A 1 97 ? 9.292 -3.903 -13.563 1.00 79.62 97 ALA A O 1
ATOM 738 N N . GLY A 1 98 ? 10.131 -4.036 -11.485 1.00 78.38 98 GLY A N 1
ATOM 739 C CA . GLY A 1 98 ? 9.245 -5.121 -11.057 1.00 78.38 98 GLY A CA 1
ATOM 740 C C . GLY A 1 98 ? 7.765 -4.747 -11.150 1.00 78.38 98 GLY A C 1
ATOM 741 O O . GLY A 1 98 ? 6.965 -5.513 -11.688 1.00 78.38 98 GLY A O 1
ATOM 742 N N . LEU A 1 99 ? 7.406 -3.549 -10.685 1.00 84.19 99 LEU A N 1
ATOM 743 C CA . LEU A 1 99 ? 6.034 -3.043 -10.735 1.00 84.19 99 LEU A CA 1
ATOM 744 C C . LEU A 1 99 ? 5.561 -2.729 -12.163 1.00 84.19 99 LEU A C 1
ATOM 746 O O . LEU A 1 99 ? 4.448 -3.100 -12.530 1.00 84.19 99 LEU A O 1
ATOM 750 N N . ASN A 1 100 ? 6.401 -2.110 -12.994 1.00 83.31 100 ASN A N 1
ATOM 751 C CA . ASN A 1 100 ? 6.083 -1.873 -14.406 1.00 83.31 100 ASN A CA 1
ATOM 752 C C . ASN A 1 100 ? 5.871 -3.188 -15.162 1.00 83.31 100 ASN A C 1
ATOM 754 O O . ASN A 1 100 ? 4.928 -3.326 -15.945 1.00 83.31 100 ASN A O 1
ATOM 758 N N . LEU A 1 101 ? 6.738 -4.176 -14.924 1.00 74.56 101 LEU A N 1
ATOM 759 C CA . LEU A 1 101 ? 6.614 -5.486 -15.547 1.00 74.56 101 LEU A CA 1
ATOM 760 C C . LEU A 1 101 ? 5.335 -6.185 -15.102 1.00 74.56 101 LEU A C 1
ATOM 762 O O . LEU A 1 101 ? 4.617 -6.683 -15.966 1.00 74.56 101 LEU A O 1
ATOM 766 N N . LEU A 1 102 ? 5.012 -6.149 -13.805 1.00 77.38 102 LEU A N 1
ATOM 767 C CA . LEU A 1 102 ? 3.765 -6.690 -13.265 1.00 77.38 102 LEU A CA 1
ATOM 768 C C . LEU A 1 102 ? 2.531 -6.099 -13.959 1.00 77.38 102 LEU A C 1
ATOM 770 O O . LEU A 1 102 ? 1.587 -6.833 -14.230 1.00 77.38 102 LEU A O 1
ATOM 774 N N . GLU A 1 103 ? 2.535 -4.804 -14.272 1.00 78.25 103 GLU A N 1
ATOM 775 C CA . GLU A 1 103 ? 1.440 -4.136 -14.988 1.00 78.25 103 GLU A CA 1
ATOM 776 C C . GLU A 1 103 ? 1.420 -4.448 -16.491 1.00 78.25 103 GLU A C 1
ATOM 778 O O . GLU A 1 103 ? 0.351 -4.529 -17.097 1.00 78.25 103 GLU A O 1
ATOM 783 N N . SER A 1 104 ? 2.595 -4.639 -17.098 1.00 72.06 104 SER A N 1
ATOM 784 C CA . SER A 1 104 ? 2.735 -4.949 -18.527 1.00 72.06 104 SER A CA 1
ATOM 785 C C . SER A 1 104 ? 2.396 -6.404 -18.871 1.00 72.06 104 SER A C 1
ATOM 787 O O . SER A 1 104 ? 2.004 -6.708 -20.001 1.00 72.06 104 SER A O 1
ATOM 789 N N . VAL A 1 105 ? 2.557 -7.307 -17.902 1.00 65.56 105 VAL A N 1
ATOM 790 C CA . VAL A 1 105 ? 2.178 -8.713 -17.993 1.00 65.56 105 VAL A CA 1
ATOM 791 C C . VAL A 1 105 ? 0.652 -8.766 -17.857 1.00 65.56 105 VAL A C 1
ATOM 793 O O . VAL A 1 105 ? 0.093 -8.485 -16.802 1.00 65.56 105 VAL A O 1
ATOM 796 N N . GLY A 1 106 ? -0.047 -9.011 -18.968 1.00 58.06 106 GLY A N 1
ATOM 797 C CA . GLY A 1 106 ? -1.507 -8.900 -19.033 1.00 58.06 106 GLY A CA 1
ATOM 798 C C . GLY A 1 106 ? -2.251 -9.809 -18.042 1.00 58.06 106 GLY A C 1
ATOM 799 O O . GLY A 1 106 ? -1.738 -10.834 -17.605 1.00 58.06 106 GLY A O 1
ATOM 800 N N . ARG A 1 107 ? -3.522 -9.476 -17.768 1.00 57.81 107 ARG A N 1
ATOM 801 C CA . ARG A 1 107 ? -4.411 -10.150 -16.788 1.00 57.81 107 ARG A CA 1
ATOM 802 C C . ARG A 1 107 ? -4.593 -11.664 -16.945 1.00 57.81 107 ARG A C 1
ATOM 804 O O . ARG A 1 107 ? -5.152 -12.289 -16.052 1.00 57.81 107 ARG A O 1
ATOM 811 N N . ALA A 1 108 ? -4.198 -12.232 -18.081 1.00 53.59 108 ALA A N 1
ATOM 812 C CA . ALA A 1 108 ? -4.301 -13.660 -18.370 1.00 53.59 108 ALA A CA 1
ATOM 813 C C . ALA A 1 108 ? -3.028 -14.449 -18.009 1.00 53.59 108 ALA A C 1
ATOM 815 O O . ALA A 1 108 ? -2.969 -15.643 -18.282 1.00 53.59 108 ALA A O 1
ATOM 816 N N . ASP A 1 109 ? -2.009 -13.794 -17.447 1.00 65.75 109 ASP A N 1
ATOM 817 C CA . ASP A 1 109 ? -0.755 -14.440 -17.067 1.00 65.75 109 ASP A CA 1
ATOM 818 C C . ASP A 1 109 ? -0.797 -14.918 -15.602 1.00 65.75 109 ASP A C 1
ATOM 820 O O . ASP A 1 109 ? -1.159 -14.175 -14.676 1.00 65.75 109 ASP A O 1
ATOM 824 N N . ASP A 1 110 ? -0.395 -16.172 -15.392 1.00 74.94 110 ASP A N 1
ATOM 825 C CA . ASP A 1 110 ? -0.330 -16.824 -14.083 1.00 74.94 110 ASP A CA 1
ATOM 826 C C . ASP A 1 110 ? 0.619 -16.093 -13.117 1.00 74.94 110 ASP A C 1
ATOM 828 O O . ASP A 1 110 ? 0.394 -16.096 -11.903 1.00 74.94 110 ASP A O 1
ATOM 832 N N . LEU A 1 111 ? 1.646 -15.405 -13.634 1.00 72.38 111 LEU A N 1
ATOM 833 C CA . LEU A 1 111 ? 2.599 -14.652 -12.819 1.00 72.38 111 LEU A CA 1
ATOM 834 C C . LEU A 1 111 ? 1.950 -13.444 -12.140 1.00 72.38 111 LEU A C 1
ATOM 836 O O . LEU A 1 111 ? 2.105 -13.276 -10.930 1.00 72.38 111 LEU A O 1
ATOM 840 N N . GLN A 1 112 ? 1.209 -12.619 -12.888 1.00 77.88 112 GLN A N 1
ATOM 841 C CA . GLN A 1 112 ? 0.549 -11.440 -12.315 1.00 77.88 112 GLN A CA 1
ATOM 842 C C . GLN A 1 112 ? -0.455 -11.866 -11.239 1.00 77.88 112 GLN A C 1
ATOM 844 O O . GLN A 1 112 ? -0.484 -11.299 -10.145 1.00 77.88 112 GLN A O 1
ATOM 849 N N . THR A 1 113 ? -1.239 -12.908 -11.528 1.00 82.81 113 THR A N 1
ATOM 850 C CA . THR A 1 113 ? -2.211 -13.468 -10.583 1.00 82.81 113 THR A CA 1
ATOM 851 C C . THR A 1 113 ? -1.531 -13.957 -9.306 1.00 82.81 113 THR A C 1
ATOM 853 O O . THR A 1 113 ? -1.998 -13.643 -8.208 1.00 82.81 113 THR A O 1
ATOM 856 N N . ARG A 1 114 ? -0.414 -14.682 -9.431 1.00 84.06 114 ARG A N 1
ATOM 857 C CA . ARG A 1 114 ? 0.370 -15.172 -8.293 1.00 84.06 114 ARG A CA 1
ATOM 858 C C . ARG A 1 114 ? 0.898 -14.024 -7.431 1.00 84.06 114 ARG A C 1
ATOM 860 O O . ARG A 1 114 ? 0.596 -13.987 -6.243 1.00 84.06 114 ARG A O 1
ATOM 867 N N . VAL A 1 115 ? 1.613 -13.067 -8.024 1.00 80.75 115 VAL A N 1
ATOM 868 C CA . VAL A 1 115 ? 2.262 -11.963 -7.290 1.00 80.75 115 VAL A CA 1
ATOM 869 C C . VAL A 1 115 ? 1.240 -11.084 -6.571 1.00 80.75 115 VAL A C 1
ATOM 871 O O . VAL A 1 115 ? 1.397 -10.786 -5.387 1.00 80.75 115 VAL A O 1
ATOM 874 N N . LEU A 1 116 ? 0.144 -10.714 -7.243 1.00 85.00 116 LEU A N 1
ATOM 875 C CA . LEU A 1 116 ? -0.922 -9.937 -6.606 1.00 85.00 116 LEU A CA 1
ATOM 876 C C . LEU A 1 116 ? -1.591 -10.720 -5.471 1.00 85.00 116 LEU A C 1
ATOM 878 O O . LEU A 1 116 ? -1.933 -10.133 -4.445 1.00 85.00 116 LEU A O 1
ATOM 882 N N . THR A 1 117 ? -1.765 -12.035 -5.626 1.00 88.81 117 THR A N 1
ATOM 883 C CA . THR A 1 117 ? -2.305 -12.887 -4.557 1.00 88.81 117 THR A CA 1
ATOM 884 C C . THR A 1 117 ? -1.364 -12.926 -3.355 1.00 88.81 117 THR A C 1
ATOM 886 O O . THR A 1 117 ? -1.826 -12.740 -2.234 1.00 88.81 117 THR A O 1
ATOM 889 N N . GLU A 1 118 ? -0.054 -13.063 -3.569 1.00 85.69 118 GLU A N 1
ATOM 890 C CA . GLU A 1 118 ? 0.952 -13.042 -2.498 1.00 85.69 118 GLU A CA 1
ATOM 891 C C . GLU A 1 118 ? 0.949 -11.711 -1.724 1.00 85.69 118 GLU A C 1
ATOM 893 O O . GLU A 1 118 ? 1.009 -11.710 -0.491 1.00 85.69 118 GLU A O 1
ATOM 898 N N . TRP A 1 119 ? 0.812 -10.577 -2.421 1.00 88.00 119 TRP A N 1
ATOM 899 C CA . TRP A 1 119 ? 0.707 -9.253 -1.795 1.00 88.00 119 TRP A CA 1
ATOM 900 C C . TRP A 1 119 ? -0.578 -9.103 -0.982 1.00 88.00 119 TRP A C 1
ATOM 902 O O . TRP A 1 119 ? -0.542 -8.641 0.161 1.00 88.00 119 TRP A O 1
ATOM 912 N N . ILE A 1 120 ? -1.709 -9.537 -1.544 1.00 92.44 120 ILE A N 1
ATOM 913 C CA . ILE A 1 120 ? -2.997 -9.536 -0.846 1.00 92.44 120 ILE A CA 1
ATOM 914 C C . ILE A 1 120 ? -2.913 -10.409 0.407 1.00 92.44 120 ILE A C 1
ATOM 916 O O . ILE A 1 120 ? -3.338 -9.973 1.475 1.00 92.44 120 ILE A O 1
ATOM 920 N N . ASP A 1 121 ? -2.333 -11.604 0.318 1.00 90.62 121 ASP A N 1
ATOM 921 C CA . ASP A 1 121 ? -2.171 -12.512 1.454 1.00 90.62 121 ASP A CA 1
ATOM 922 C C . ASP A 1 121 ? -1.268 -11.905 2.538 1.00 90.62 121 ASP A C 1
ATOM 924 O O . ASP A 1 121 ? -1.570 -12.011 3.728 1.00 90.62 121 ASP A O 1
ATOM 928 N N . ALA A 1 122 ? -0.179 -11.235 2.151 1.00 86.38 122 ALA A N 1
ATOM 929 C CA . ALA A 1 122 ? 0.702 -10.542 3.088 1.00 86.38 122 ALA A CA 1
ATOM 930 C C . ALA A 1 122 ? -0.013 -9.403 3.824 1.00 86.38 122 ALA A C 1
ATOM 932 O O . ALA A 1 122 ? 0.058 -9.327 5.051 1.00 86.38 122 ALA A O 1
ATOM 933 N N . PHE A 1 123 ? -0.748 -8.560 3.100 1.00 92.94 123 PHE A N 1
ATOM 934 C CA . PHE A 1 123 ? -1.498 -7.450 3.690 1.00 92.94 123 PHE A CA 1
ATOM 935 C C . PHE A 1 123 ? -2.641 -7.958 4.572 1.00 92.94 123 PHE A C 1
ATOM 937 O O . PHE A 1 123 ? -2.875 -7.400 5.642 1.00 92.94 123 PHE A O 1
ATOM 944 N N . THR A 1 124 ? -3.298 -9.051 4.169 1.00 96.25 124 THR A N 1
ATOM 945 C CA . THR A 1 124 ? -4.357 -9.708 4.953 1.00 96.25 124 THR A CA 1
ATOM 946 C C . THR A 1 124 ? -3.837 -10.096 6.334 1.00 96.25 124 THR A C 1
ATOM 948 O O . THR A 1 124 ? -4.432 -9.698 7.328 1.00 96.25 124 THR A O 1
ATOM 951 N N . ARG A 1 125 ? -2.676 -10.764 6.420 1.00 92.75 125 ARG A N 1
ATOM 952 C CA . ARG A 1 125 ? -2.078 -11.165 7.710 1.00 92.75 125 ARG A CA 1
ATOM 953 C C . ARG A 1 125 ? -1.788 -9.979 8.635 1.00 92.75 125 ARG A C 1
ATOM 955 O O . ARG A 1 125 ? -1.964 -10.067 9.848 1.00 92.75 125 ARG A O 1
ATOM 962 N N . ILE A 1 126 ? -1.335 -8.857 8.075 1.00 91.31 126 ILE A N 1
ATOM 963 C CA . ILE A 1 126 ? -1.052 -7.643 8.857 1.00 91.31 126 ILE A CA 1
ATOM 964 C C . ILE A 1 126 ? -2.359 -6.994 9.335 1.00 91.31 126 ILE A C 1
ATOM 966 O O . ILE A 1 126 ? -2.444 -6.540 10.476 1.00 91.31 126 ILE A O 1
ATOM 970 N N . LEU A 1 127 ? -3.392 -6.983 8.489 1.00 95.88 127 LEU A N 1
ATOM 971 C CA . LEU A 1 127 ? -4.717 -6.467 8.832 1.00 95.88 127 LEU A CA 1
ATOM 972 C C . LEU A 1 127 ? -5.440 -7.340 9.862 1.00 95.88 127 LEU A C 1
ATOM 974 O O . LEU A 1 127 ? -6.102 -6.794 10.735 1.00 95.88 127 LEU A O 1
ATOM 978 N N . GLU A 1 128 ? -5.272 -8.661 9.827 1.00 96.19 128 GLU A N 1
ATOM 979 C CA . GLU A 1 128 ? -5.765 -9.571 10.871 1.00 96.19 128 GLU A CA 1
ATOM 980 C C . GLU A 1 128 ? -5.133 -9.247 12.232 1.00 96.19 128 GLU A C 1
ATOM 982 O O . GLU A 1 128 ? -5.835 -9.155 13.240 1.00 96.19 128 GLU A O 1
ATOM 987 N N . LYS A 1 129 ? -3.818 -8.983 12.263 1.00 92.75 129 LYS A N 1
ATOM 988 C CA . LYS A 1 129 ? -3.143 -8.492 13.474 1.00 92.75 129 LYS A CA 1
ATOM 989 C C . LYS A 1 129 ? -3.730 -7.154 13.926 1.00 92.75 129 LYS A C 1
ATOM 991 O O . LYS A 1 129 ? -4.079 -7.019 15.095 1.00 92.75 129 LYS A O 1
ATOM 996 N N . ALA A 1 130 ? -3.895 -6.195 13.017 1.00 95.06 130 ALA A N 1
ATOM 997 C CA . ALA A 1 130 ? -4.488 -4.894 13.330 1.00 95.06 130 ALA A CA 1
ATOM 998 C C . ALA A 1 130 ? -5.928 -5.017 13.871 1.00 95.06 130 ALA A C 1
ATOM 1000 O O . ALA A 1 130 ? -6.299 -4.323 14.816 1.00 95.06 130 ALA A O 1
ATOM 1001 N N . ALA A 1 131 ? -6.729 -5.936 13.327 1.00 96.31 131 ALA A N 1
ATOM 1002 C CA . ALA A 1 131 ? -8.065 -6.245 13.829 1.00 96.31 131 ALA A CA 1
ATOM 1003 C C . ALA A 1 131 ? -8.013 -6.820 15.250 1.00 96.31 131 ALA A C 1
ATOM 1005 O O . ALA A 1 131 ? -8.755 -6.368 16.119 1.00 96.31 131 ALA A O 1
ATOM 1006 N N . SER A 1 132 ? -7.080 -7.739 15.527 1.00 95.62 132 SER A N 1
ATOM 1007 C CA . SER A 1 132 ? -6.878 -8.281 16.881 1.00 95.62 132 SER A CA 1
ATOM 1008 C C . SER A 1 132 ? -6.436 -7.227 17.909 1.00 95.62 132 SER A C 1
ATOM 1010 O O . SER A 1 132 ? -6.653 -7.400 19.106 1.00 95.62 132 SER A O 1
ATOM 1012 N N . GLU A 1 133 ? -5.849 -6.121 17.445 1.00 94.50 133 GLU A N 1
ATOM 1013 C CA . GLU A 1 133 ? -5.428 -4.972 18.256 1.00 94.50 133 GLU A CA 1
ATOM 1014 C C . GLU A 1 133 ? -6.523 -3.895 18.398 1.00 94.50 133 GLU A C 1
ATOM 1016 O O . GLU A 1 133 ? -6.323 -2.913 19.111 1.00 94.50 133 GLU A O 1
ATOM 1021 N N . GLY A 1 134 ? -7.681 -4.068 17.747 1.00 95.62 134 GLY A N 1
ATOM 1022 C CA . GLY A 1 134 ? -8.798 -3.117 17.781 1.00 95.62 134 GLY A CA 1
ATOM 1023 C C . GLY A 1 134 ? -8.651 -1.912 16.839 1.00 95.62 134 GLY A C 1
ATOM 1024 O O . GLY A 1 134 ? -9.402 -0.941 16.950 1.00 95.62 134 GLY A O 1
ATOM 1025 N N . ASP A 1 135 ? -7.696 -1.951 15.905 1.00 96.56 135 ASP A N 1
ATOM 1026 C CA . ASP A 1 135 ? -7.474 -0.877 14.925 1.00 96.56 135 ASP A CA 1
ATOM 1027 C C . ASP A 1 135 ? -8.447 -0.953 13.731 1.00 96.56 135 ASP A C 1
ATOM 1029 O O . ASP A 1 135 ? -8.709 0.059 13.074 1.00 96.56 135 ASP A O 1
ATOM 1033 N N . VAL A 1 136 ? -8.989 -2.141 13.446 1.00 97.62 136 VAL A N 1
ATOM 1034 C CA . VAL A 1 136 ? -9.893 -2.418 12.315 1.00 97.62 136 VAL A CA 1
ATOM 1035 C C . VAL A 1 136 ? -11.296 -2.721 12.836 1.00 97.62 136 VAL A C 1
ATOM 1037 O O . VAL A 1 136 ? -11.449 -3.353 13.880 1.00 97.62 136 VAL A O 1
ATOM 1040 N N . ARG A 1 137 ? -12.320 -2.244 12.123 1.00 97.81 137 ARG A N 1
ATOM 1041 C CA . ARG A 1 137 ? -13.730 -2.494 12.445 1.00 97.81 137 ARG A CA 1
ATOM 1042 C C . ARG A 1 137 ? -14.056 -3.990 12.378 1.00 97.81 137 ARG A C 1
ATOM 1044 O O . ARG A 1 137 ? -13.529 -4.708 11.534 1.00 97.81 137 ARG A O 1
ATOM 1051 N N . ASP A 1 138 ? -14.955 -4.436 13.244 1.00 95.62 138 ASP A N 1
ATOM 1052 C CA . ASP A 1 138 ? -15.387 -5.832 13.371 1.00 95.62 138 ASP A CA 1
ATOM 1053 C C . ASP A 1 138 ? -16.285 -6.310 12.218 1.00 95.62 138 ASP A C 1
ATOM 1055 O O . ASP A 1 138 ? -16.342 -7.505 11.930 1.00 95.62 138 ASP A O 1
ATOM 1059 N N . ASP A 1 139 ? -16.955 -5.384 11.532 1.00 96.12 139 ASP A N 1
ATOM 1060 C CA . ASP A 1 139 ? -17.825 -5.643 10.383 1.00 96.12 139 ASP A CA 1
ATOM 1061 C C . ASP A 1 139 ? -17.086 -5.722 9.035 1.00 96.12 139 ASP A C 1
ATOM 1063 O O . ASP A 1 139 ? -17.718 -5.911 7.992 1.00 96.12 139 ASP A O 1
ATOM 1067 N N . VAL A 1 140 ? -15.756 -5.589 9.036 1.00 96.56 140 VAL A N 1
ATOM 1068 C CA . VAL A 1 140 ? -14.938 -5.533 7.822 1.00 96.56 140 VAL A CA 1
ATOM 1069 C C . VAL A 1 140 ? -14.029 -6.749 7.701 1.00 96.56 140 VAL A C 1
ATOM 1071 O O . VAL A 1 140 ? -13.304 -7.117 8.618 1.00 96.56 140 VAL A O 1
ATOM 1074 N N . GLU A 1 141 ? -14.024 -7.349 6.513 1.00 97.81 141 GLU A N 1
ATOM 1075 C CA . GLU A 1 141 ? -13.193 -8.507 6.198 1.00 97.81 141 GLU A CA 1
ATOM 1076 C C . GLU A 1 141 ? -11.759 -8.064 5.798 1.00 97.81 141 GLU A C 1
ATOM 1078 O O . GLU A 1 141 ? -11.601 -7.312 4.825 1.00 97.81 141 GLU A O 1
ATOM 1083 N N . PRO A 1 142 ? -10.698 -8.497 6.518 1.00 97.62 142 PRO A N 1
ATOM 1084 C CA . PRO A 1 142 ? -9.319 -8.053 6.282 1.00 97.62 142 PRO A CA 1
ATOM 1085 C C . PRO A 1 142 ? -8.798 -8.246 4.851 1.00 97.62 142 PRO A C 1
ATOM 1087 O O . PRO A 1 142 ? -8.120 -7.363 4.321 1.00 97.62 142 PRO A O 1
ATOM 1090 N N . ARG A 1 143 ? -9.119 -9.361 4.185 1.00 98.06 143 ARG A N 1
ATOM 1091 C CA . ARG A 1 143 ? -8.675 -9.641 2.809 1.00 98.06 143 ARG A CA 1
ATOM 1092 C C . ARG A 1 143 ? -9.290 -8.676 1.801 1.00 98.06 143 ARG A C 1
ATOM 1094 O O . ARG A 1 143 ? -8.633 -8.301 0.828 1.00 98.06 143 ARG A O 1
ATOM 1101 N N . SER A 1 144 ? -10.523 -8.240 2.028 1.00 98.12 144 SER A N 1
ATOM 1102 C CA . SER A 1 144 ? -11.223 -7.260 1.200 1.00 98.12 144 SER A CA 1
ATOM 1103 C C . SER A 1 144 ? -10.541 -5.896 1.283 1.00 98.12 144 SER A C 1
ATOM 1105 O O . SER A 1 144 ? -10.306 -5.262 0.252 1.00 98.12 144 SER A O 1
ATOM 1107 N N . VAL A 1 145 ? -10.120 -5.487 2.485 1.00 98.12 145 VAL A N 1
ATOM 1108 C CA . VAL A 1 145 ? -9.311 -4.273 2.684 1.00 98.12 145 VAL A CA 1
ATOM 1109 C C . VAL A 1 145 ? -7.939 -4.421 2.030 1.00 98.12 145 VAL A C 1
ATOM 1111 O O . VAL A 1 145 ? -7.520 -3.532 1.292 1.00 98.12 145 VAL A O 1
ATOM 1114 N N . ALA A 1 146 ? -7.259 -5.556 2.222 1.00 97.12 146 ALA A N 1
ATOM 1115 C CA . ALA A 1 146 ? -5.974 -5.832 1.582 1.00 97.12 146 ALA A CA 1
ATOM 1116 C C . ALA A 1 146 ? -6.063 -5.695 0.053 1.00 97.12 146 ALA A C 1
ATOM 1118 O O . ALA A 1 146 ? -5.261 -4.993 -0.568 1.00 97.12 146 ALA A O 1
ATOM 1119 N N . ARG A 1 147 ? -7.088 -6.305 -0.555 1.00 97.50 147 ARG A N 1
ATOM 1120 C CA . ARG A 1 147 ? -7.342 -6.222 -1.997 1.00 97.50 147 ARG A CA 1
ATOM 1121 C C . ARG A 1 147 ? -7.622 -4.795 -2.457 1.00 97.50 147 ARG A C 1
ATOM 1123 O O . ARG A 1 147 ? -7.117 -4.398 -3.509 1.00 97.50 147 ARG A O 1
ATOM 1130 N N . LEU A 1 148 ? -8.394 -4.027 -1.687 1.00 97.81 148 LEU A N 1
ATOM 1131 C CA . LEU A 1 148 ? -8.664 -2.620 -1.976 1.00 97.81 148 LEU A CA 1
ATOM 1132 C C . LEU A 1 148 ? -7.375 -1.792 -1.970 1.00 97.81 148 LEU A C 1
ATOM 1134 O O . LEU A 1 148 ? -7.148 -1.042 -2.914 1.00 97.81 148 LEU A O 1
ATOM 1138 N N . LEU A 1 149 ? -6.520 -1.948 -0.956 1.00 97.00 149 LEU A N 1
ATOM 1139 C CA . LEU A 1 149 ? -5.270 -1.192 -0.832 1.00 97.00 149 LEU A CA 1
ATOM 1140 C C . LEU A 1 149 ? -4.292 -1.497 -1.974 1.00 97.00 149 LEU A C 1
ATOM 1142 O O . LEU A 1 149 ? -3.733 -0.568 -2.559 1.00 97.00 149 LEU A O 1
ATOM 1146 N N . VAL A 1 150 ? -4.141 -2.774 -2.347 1.00 93.88 150 VAL A N 1
ATOM 1147 C CA . VAL A 1 150 ? -3.335 -3.174 -3.515 1.00 93.88 150 VAL A CA 1
ATOM 1148 C C . VAL A 1 150 ? -3.898 -2.546 -4.793 1.00 93.88 150 VAL A C 1
ATOM 1150 O O . VAL A 1 150 ? -3.157 -1.938 -5.563 1.00 93.88 150 VAL A O 1
ATOM 1153 N N . SER A 1 151 ? -5.216 -2.626 -4.995 1.00 94.25 151 SER A N 1
ATOM 1154 C CA . SER A 1 151 ? -5.879 -2.056 -6.177 1.00 94.25 151 SER A CA 1
ATOM 1155 C C . SER A 1 151 ? -5.725 -0.534 -6.250 1.00 94.25 151 SER A C 1
ATOM 1157 O O . SER A 1 151 ? -5.488 0.014 -7.325 1.00 94.25 151 SER A O 1
ATOM 1159 N N . LEU A 1 152 ? -5.827 0.146 -5.107 1.00 95.94 152 LEU A N 1
ATOM 1160 C CA . LEU A 1 152 ? -5.638 1.588 -4.992 1.00 95.94 152 LEU A CA 1
ATOM 1161 C C . LEU A 1 152 ? -4.233 2.014 -5.395 1.00 95.94 152 LEU A C 1
ATOM 1163 O O . LEU A 1 152 ? -4.088 2.967 -6.153 1.00 95.94 152 LEU A O 1
ATOM 1167 N N . TYR A 1 153 ? -3.211 1.310 -4.907 1.00 95.06 153 TYR A N 1
ATOM 1168 C CA . TYR A 1 153 ? -1.827 1.630 -5.238 1.00 95.06 153 TYR A CA 1
ATOM 1169 C C . TYR A 1 153 ? -1.559 1.458 -6.738 1.00 95.06 153 TYR A C 1
ATOM 1171 O O . TYR A 1 153 ? -1.005 2.351 -7.372 1.00 95.06 153 TYR A O 1
ATOM 1179 N N . GLN A 1 154 ? -2.033 0.358 -7.333 1.00 91.31 154 GLN A N 1
ATOM 1180 C CA . GLN A 1 154 ? -1.924 0.125 -8.778 1.00 91.31 154 GLN A CA 1
ATOM 1181 C C . GLN A 1 154 ? -2.647 1.215 -9.589 1.00 91.31 154 GLN A C 1
ATOM 1183 O O . GLN A 1 154 ? -2.092 1.764 -10.536 1.00 91.31 154 GLN A O 1
ATOM 1188 N N . GLY A 1 155 ? -3.868 1.592 -9.196 1.00 92.88 155 GLY A N 1
ATOM 1189 C CA . GLY A 1 155 ? -4.599 2.686 -9.842 1.00 92.88 155 GLY A CA 1
ATOM 1190 C C . GLY A 1 155 ? -3.903 4.043 -9.698 1.00 92.88 155 GLY A C 1
ATOM 1191 O O . GLY A 1 155 ? -3.895 4.841 -10.636 1.00 92.88 155 GLY A O 1
ATOM 1192 N N . LEU A 1 156 ? -3.276 4.300 -8.550 1.00 94.81 156 LEU A N 1
ATOM 1193 C CA . LEU A 1 156 ? -2.517 5.522 -8.311 1.00 94.81 156 LEU A CA 1
ATOM 1194 C C . LEU A 1 156 ? -1.313 5.639 -9.257 1.00 94.81 156 LEU A C 1
ATOM 1196 O O . LEU A 1 156 ? -1.108 6.706 -9.831 1.00 94.81 156 LEU A O 1
ATOM 1200 N N . ARG A 1 157 ? -0.570 4.548 -9.485 1.00 92.19 157 ARG A N 1
ATOM 1201 C CA . ARG A 1 157 ? 0.545 4.522 -10.454 1.00 92.19 157 ARG A CA 1
ATOM 1202 C C . ARG A 1 157 ? 0.112 4.884 -11.875 1.00 92.19 157 ARG A C 1
ATOM 1204 O O . ARG A 1 157 ? 0.880 5.493 -12.603 1.00 92.19 157 ARG A O 1
ATOM 1211 N N . GLN A 1 158 ? -1.121 4.547 -12.254 1.00 90.31 158 GLN A N 1
ATOM 1212 C CA . GLN A 1 158 ? -1.665 4.837 -13.587 1.00 90.31 158 GLN A CA 1
ATOM 1213 C C . GLN A 1 158 ? -2.223 6.259 -13.734 1.00 90.31 158 GLN A C 1
ATOM 1215 O O . GLN A 1 158 ? -2.417 6.738 -14.849 1.00 90.31 158 GLN A O 1
ATOM 1220 N N . THR A 1 159 ? -2.544 6.924 -12.624 1.00 92.88 159 THR A N 1
ATOM 1221 C CA . THR A 1 159 ? -3.252 8.218 -12.621 1.00 92.88 159 THR A CA 1
ATOM 1222 C C . THR A 1 159 ? -2.407 9.374 -12.076 1.00 92.88 159 THR A C 1
ATOM 1224 O O . THR A 1 159 ? -2.822 10.535 -12.144 1.00 92.88 159 THR A O 1
ATOM 1227 N N . SER A 1 160 ? -1.208 9.079 -11.574 1.00 92.88 160 SER A N 1
ATOM 1228 C CA . SER A 1 160 ? -0.234 10.039 -11.057 1.00 92.88 160 SER A CA 1
ATOM 1229 C C . SER A 1 160 ? 1.148 9.796 -11.680 1.00 92.88 160 SER A C 1
ATOM 1231 O O . SER A 1 160 ? 1.324 8.856 -12.450 1.00 92.88 160 SER A O 1
ATOM 1233 N N . ASP A 1 161 ? 2.117 10.671 -11.402 1.00 90.06 161 ASP A N 1
ATOM 1234 C CA . ASP A 1 161 ? 3.462 10.603 -11.991 1.00 90.06 161 ASP A CA 1
ATOM 1235 C C . ASP A 1 161 ? 4.523 10.432 -10.900 1.00 90.06 161 ASP A C 1
ATOM 1237 O O . ASP A 1 161 ? 4.735 11.309 -10.064 1.00 90.06 161 ASP A O 1
ATOM 1241 N N . LEU A 1 162 ? 5.219 9.298 -10.923 1.00 92.75 162 LEU A N 1
ATOM 1242 C CA . LEU A 1 162 ? 6.306 8.995 -9.994 1.00 92.75 162 LEU A CA 1
ATOM 1243 C C . LEU A 1 162 ? 7.571 9.847 -10.248 1.00 92.75 162 LEU A C 1
ATOM 1245 O O . LEU A 1 162 ? 8.430 9.923 -9.368 1.00 92.75 162 LEU A O 1
ATOM 1249 N N . ALA A 1 163 ? 7.698 10.494 -11.415 1.00 91.06 163 ALA A N 1
ATOM 1250 C CA . ALA A 1 163 ? 8.712 11.521 -11.676 1.00 91.06 163 ALA A CA 1
ATOM 1251 C C . ALA A 1 163 ? 8.382 12.860 -10.985 1.00 91.06 163 ALA A C 1
ATOM 1253 O O . ALA A 1 163 ? 9.263 13.708 -10.833 1.00 91.06 163 ALA A O 1
ATOM 1254 N N . GLU A 1 164 ? 7.144 13.033 -10.512 1.00 95.56 164 GLU A N 1
ATOM 1255 C CA . GLU A 1 164 ? 6.691 14.134 -9.657 1.00 95.56 164 GLU A CA 1
ATOM 1256 C C . GLU A 1 164 ? 6.395 13.614 -8.233 1.00 95.56 164 GLU A C 1
ATOM 1258 O O . GLU A 1 164 ? 5.241 13.584 -7.790 1.00 95.56 164 GLU A O 1
ATOM 1263 N N . PRO A 1 165 ? 7.419 13.193 -7.466 1.00 95.81 165 PRO A N 1
ATOM 1264 C CA . PRO A 1 165 ? 7.225 12.422 -6.237 1.00 95.81 165 PRO A CA 1
ATOM 1265 C C . PRO A 1 165 ? 6.414 13.148 -5.158 1.00 95.81 165 PRO A C 1
ATOM 1267 O O . PRO A 1 165 ? 5.676 12.511 -4.408 1.00 95.81 165 PRO A O 1
ATOM 1270 N N . GLU A 1 166 ? 6.519 14.477 -5.067 1.00 97.50 166 GLU A N 1
ATOM 1271 C CA . GLU A 1 166 ? 5.723 15.266 -4.120 1.00 97.50 166 GLU A CA 1
ATOM 1272 C C . GLU A 1 166 ? 4.226 15.184 -4.437 1.00 97.50 166 GLU A C 1
ATOM 1274 O O . GLU A 1 166 ? 3.416 14.919 -3.545 1.00 97.50 166 GLU A O 1
ATOM 1279 N N . ARG A 1 167 ? 3.864 15.330 -5.718 1.00 97.06 167 ARG A N 1
ATOM 1280 C CA . ARG A 1 167 ? 2.487 15.179 -6.188 1.00 97.06 167 ARG A CA 1
ATOM 1281 C C . ARG A 1 167 ? 1.992 13.751 -5.958 1.00 97.06 167 ARG A C 1
ATOM 1283 O O . ARG A 1 167 ? 0.951 13.579 -5.327 1.00 97.06 167 ARG A O 1
ATOM 1290 N N . PHE A 1 168 ? 2.765 12.743 -6.370 1.00 98.00 168 PHE A N 1
ATOM 1291 C CA . PHE A 1 168 ? 2.416 11.330 -6.184 1.00 98.00 168 PHE A CA 1
ATOM 1292 C C . PHE A 1 168 ? 2.131 10.983 -4.717 1.00 98.00 168 PHE A C 1
ATOM 1294 O O . PHE A 1 168 ? 1.115 10.369 -4.392 1.00 98.00 168 PHE A O 1
ATOM 1301 N N . LEU A 1 169 ? 2.997 11.412 -3.794 1.00 98.38 169 LEU A N 1
ATOM 1302 C CA . LEU A 1 169 ? 2.838 11.126 -2.366 1.00 98.38 169 LEU A CA 1
ATOM 1303 C C . LEU A 1 169 ? 1.677 11.907 -1.733 1.00 98.38 169 LEU A C 1
ATOM 1305 O O . LEU A 1 169 ? 1.050 11.422 -0.785 1.00 98.38 169 LEU A O 1
ATOM 1309 N N . HIS A 1 170 ? 1.347 13.091 -2.251 1.00 98.31 170 HIS A N 1
ATOM 1310 C CA . HIS A 1 170 ? 0.134 13.806 -1.859 1.00 98.31 170 HIS A CA 1
ATOM 1311 C C . HIS A 1 170 ? -1.141 13.116 -2.346 1.00 98.31 170 HIS A C 1
ATOM 1313 O O . HIS A 1 170 ? -2.073 12.977 -1.545 1.00 98.31 170 HIS A O 1
ATOM 1319 N N . ASP A 1 171 ? -1.163 12.636 -3.589 1.00 98.12 171 ASP A N 1
ATOM 1320 C CA . ASP A 1 171 ? -2.264 11.837 -4.132 1.00 98.12 171 ASP A CA 1
ATOM 1321 C C . ASP A 1 171 ? -2.421 10.531 -3.332 1.00 98.12 171 ASP A C 1
ATOM 1323 O O . ASP A 1 171 ? -3.532 10.163 -2.942 1.00 98.12 171 ASP A O 1
ATOM 1327 N N . PHE A 1 172 ? -1.308 9.885 -2.960 1.00 98.25 172 PHE A N 1
ATOM 1328 C CA . PHE A 1 172 ? -1.329 8.683 -2.126 1.00 98.25 172 PHE A CA 1
ATOM 1329 C C . PHE A 1 172 ? -1.934 8.940 -0.745 1.00 98.25 172 PHE A C 1
ATOM 1331 O O . PHE A 1 172 ? -2.805 8.200 -0.282 1.00 98.25 172 PHE A O 1
ATOM 1338 N N . ARG A 1 173 ? -1.522 10.031 -0.089 1.00 98.31 173 ARG A N 1
ATOM 1339 C CA . ARG A 1 173 ? -2.108 10.468 1.185 1.00 98.31 173 ARG A CA 1
ATOM 1340 C C . ARG A 1 173 ? -3.610 10.721 1.053 1.00 98.31 173 ARG A C 1
ATOM 1342 O O . ARG A 1 173 ? -4.364 10.365 1.958 1.00 98.31 173 ARG A O 1
ATOM 1349 N N . ALA A 1 174 ? -4.035 11.372 -0.029 1.00 98.00 174 ALA A N 1
ATOM 1350 C CA . ALA A 1 174 ? -5.443 11.665 -0.274 1.00 98.00 174 ALA A CA 1
ATOM 1351 C C . ALA A 1 174 ? -6.259 10.376 -0.453 1.00 98.00 174 ALA A C 1
ATOM 1353 O O . ALA A 1 174 ? -7.315 10.242 0.164 1.00 98.00 174 ALA A O 1
ATOM 1354 N N . ALA A 1 175 ? -5.738 9.399 -1.203 1.00 97.75 175 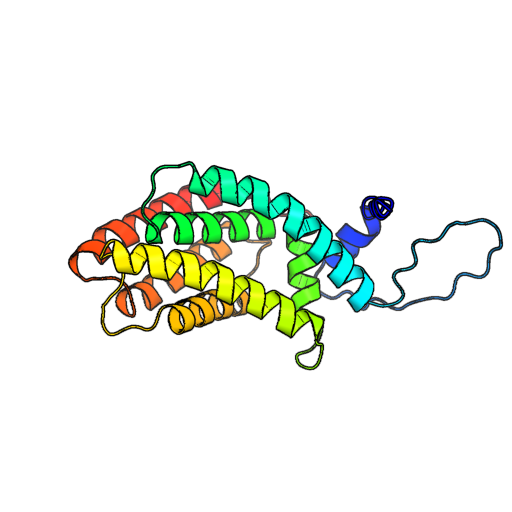ALA A N 1
ATOM 1355 C CA . ALA A 1 175 ? -6.357 8.085 -1.352 1.00 97.75 175 ALA A CA 1
ATOM 1356 C C . ALA A 1 175 ? -6.564 7.391 0.004 1.00 97.75 175 ALA A C 1
ATOM 1358 O O . ALA A 1 175 ? -7.671 6.949 0.307 1.00 97.75 175 ALA A O 1
ATOM 1359 N N . TRP A 1 176 ? -5.539 7.377 0.862 1.00 97.81 176 TRP A N 1
ATOM 1360 C CA . TRP A 1 176 ? -5.652 6.848 2.225 1.00 97.81 176 TRP A CA 1
ATOM 1361 C C . TRP A 1 176 ? -6.723 7.560 3.052 1.00 97.81 176 TRP A C 1
ATOM 1363 O O . TRP A 1 176 ? -7.539 6.901 3.693 1.00 97.81 176 TRP A O 1
ATOM 1373 N N . ALA A 1 177 ? -6.759 8.895 3.020 1.00 96.75 177 ALA A N 1
ATOM 1374 C CA . ALA A 1 177 ? -7.755 9.670 3.758 1.00 96.75 177 ALA A CA 1
ATOM 1375 C C . ALA A 1 177 ? -9.201 9.317 3.359 1.00 96.75 177 ALA A C 1
ATOM 1377 O O . ALA A 1 177 ? -10.094 9.388 4.202 1.00 96.75 177 ALA A O 1
ATOM 1378 N N . LEU A 1 178 ? -9.423 8.909 2.105 1.00 97.19 178 LEU A N 1
ATOM 1379 C CA . LEU A 1 178 ? -10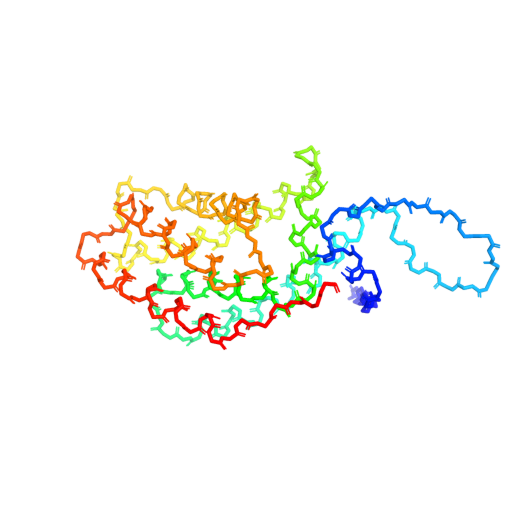.733 8.494 1.604 1.00 97.19 178 LEU A CA 1
ATOM 1380 C C . LEU A 1 178 ? -11.117 7.069 2.019 1.00 97.19 178 LEU A C 1
ATOM 1382 O O . LEU A 1 178 ? -12.295 6.823 2.270 1.00 97.19 178 LEU A O 1
ATOM 1386 N N . VAL A 1 179 ? -10.164 6.135 2.111 1.00 96.94 179 VAL A N 1
ATOM 1387 C CA . VAL A 1 179 ? -10.481 4.731 2.439 1.00 96.94 179 VAL A CA 1
ATOM 1388 C C . VAL A 1 179 ? -10.417 4.390 3.917 1.00 96.94 179 VAL A C 1
ATOM 1390 O O . VAL A 1 179 ? -11.135 3.489 4.344 1.00 96.94 179 VAL A O 1
ATOM 1393 N N . LEU A 1 180 ? -9.622 5.111 4.715 1.00 96.56 180 LEU A N 1
ATOM 1394 C CA . LEU A 1 180 ? -9.508 4.874 6.160 1.00 96.56 180 LEU A CA 1
ATOM 1395 C C . LEU A 1 180 ? -10.867 4.781 6.878 1.00 96.56 180 LEU A C 1
ATOM 1397 O O . LEU A 1 180 ? -11.039 3.848 7.665 1.00 96.56 180 LEU A O 1
ATOM 1401 N N . PRO A 1 181 ? -11.853 5.673 6.627 1.00 96.88 181 PRO A N 1
ATOM 1402 C CA . PRO A 1 181 ? -13.151 5.593 7.295 1.00 96.88 181 PRO A CA 1
ATOM 1403 C C . PRO A 1 181 ? -13.916 4.294 7.027 1.00 96.88 181 PRO A C 1
ATOM 1405 O O . PRO A 1 181 ? -14.779 3.933 7.820 1.00 96.88 181 PRO A O 1
ATOM 1408 N N . GLY A 1 182 ? -13.600 3.601 5.929 1.00 97.06 182 GLY A N 1
ATOM 1409 C CA . GLY A 1 182 ? -14.259 2.361 5.535 1.00 97.06 182 GLY A CA 1
ATOM 1410 C C . GLY A 1 182 ? -13.827 1.132 6.331 1.00 9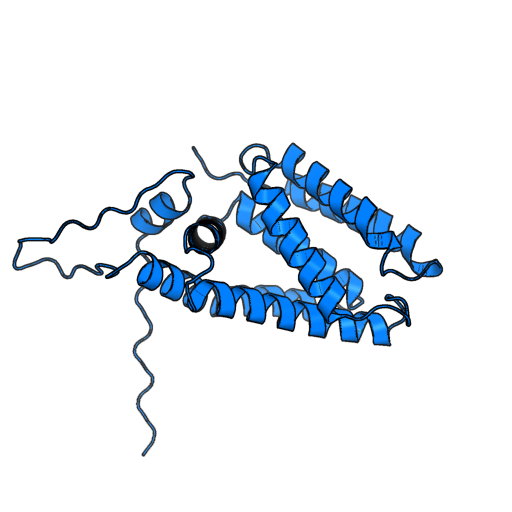7.06 182 GLY A C 1
ATOM 1411 O O . GLY A 1 182 ? -14.524 0.128 6.264 1.00 97.06 182 GLY A O 1
ATOM 1412 N N . PHE A 1 183 ? -12.711 1.176 7.070 1.00 97.88 183 PHE A N 1
ATOM 1413 C CA . PHE A 1 183 ? -12.224 -0.003 7.800 1.00 97.88 183 PHE A CA 1
ATOM 1414 C C . PHE A 1 183 ? -11.541 0.277 9.141 1.00 97.88 183 PHE A C 1
ATOM 1416 O O . PHE A 1 183 ? -11.410 -0.645 9.937 1.00 97.88 183 PHE A O 1
ATOM 1423 N N . VAL A 1 184 ? -11.120 1.510 9.430 1.00 98.25 184 VAL A N 1
ATOM 1424 C CA . VAL A 1 184 ? -10.480 1.852 10.712 1.00 98.25 184 VAL A CA 1
ATOM 1425 C C . VAL A 1 184 ? -11.524 2.235 11.755 1.00 98.25 184 VAL A C 1
ATOM 1427 O O . VAL A 1 184 ? -12.472 2.972 11.458 1.00 98.25 184 VAL A O 1
ATOM 1430 N N . THR A 1 185 ? -11.331 1.762 12.988 1.00 97.88 185 THR A N 1
ATOM 1431 C CA . THR A 1 185 ? -12.209 2.079 14.122 1.00 97.88 185 THR A CA 1
ATOM 1432 C C . THR A 1 185 ? -12.240 3.575 14.426 1.00 97.88 185 THR A C 1
ATOM 1434 O O . THR A 1 185 ? -11.248 4.297 14.278 1.00 97.88 185 THR A O 1
ATOM 1437 N N . ASP A 1 186 ? -13.402 4.053 14.866 1.00 95.56 186 ASP A N 1
ATOM 1438 C CA . ASP A 1 186 ? -13.678 5.470 15.103 1.00 95.56 186 ASP A CA 1
ATOM 1439 C C . ASP A 1 186 ? -12.648 6.147 16.009 1.00 95.56 186 ASP A C 1
ATOM 1441 O O . ASP A 1 186 ? -12.119 7.207 15.657 1.00 95.56 186 ASP A O 1
ATOM 1445 N N . ASP A 1 187 ? -12.294 5.478 17.103 1.00 95.38 187 ASP A N 1
ATOM 1446 C CA . ASP A 1 187 ? -11.350 5.967 18.108 1.00 95.38 187 ASP A CA 1
ATOM 1447 C C . ASP A 1 187 ? -9.917 6.105 17.570 1.00 95.38 187 ASP A C 1
ATOM 1449 O O . ASP A 1 187 ? -9.128 6.920 18.057 1.00 95.38 187 ASP A O 1
ATOM 1453 N N . ARG A 1 188 ? -9.562 5.339 16.532 1.00 95.75 188 ARG A N 1
ATOM 1454 C CA . ARG A 1 188 ? -8.208 5.309 15.958 1.00 95.75 188 ARG A CA 1
ATOM 1455 C C . ARG A 1 188 ? -8.045 6.225 14.752 1.00 95.75 188 ARG A C 1
ATOM 1457 O O . ARG A 1 188 ? -6.927 6.669 14.474 1.00 95.75 188 ARG A O 1
ATOM 1464 N N . ARG A 1 189 ? -9.131 6.597 14.063 1.00 95.75 189 ARG A N 1
ATOM 1465 C CA . ARG A 1 189 ? -9.078 7.373 12.806 1.00 95.75 189 ARG A CA 1
ATOM 1466 C C . ARG A 1 189 ? -8.272 8.666 12.888 1.00 95.75 189 ARG A C 1
ATOM 1468 O O . ARG A 1 189 ? -7.466 8.935 11.995 1.00 95.75 189 ARG A O 1
ATOM 1475 N N . ALA A 1 190 ? -8.482 9.477 13.925 1.00 96.62 190 ALA A N 1
ATOM 1476 C CA . ALA A 1 190 ? -7.802 10.769 14.054 1.00 96.62 190 ALA A CA 1
ATOM 1477 C C . ALA A 1 190 ? -6.281 10.592 14.191 1.00 96.62 190 ALA A C 1
ATOM 1479 O O . ALA A 1 190 ? -5.502 11.271 13.518 1.00 96.62 190 ALA A O 1
ATOM 1480 N N . TYR A 1 191 ? -5.868 9.622 15.010 1.00 96.69 191 TYR A N 1
ATOM 1481 C CA . TYR A 1 191 ? -4.467 9.273 15.202 1.00 96.69 191 TYR A CA 1
ATOM 1482 C C . TYR A 1 191 ? -3.823 8.774 13.903 1.00 96.69 191 TYR A C 1
ATOM 1484 O O . TYR A 1 191 ? -2.780 9.288 13.491 1.00 96.69 191 TYR A O 1
ATOM 1492 N N . VAL A 1 192 ? -4.465 7.814 13.232 1.00 96.94 192 VAL A N 1
ATOM 1493 C CA . VAL A 1 192 ? -3.944 7.199 12.002 1.00 96.94 192 VAL A CA 1
ATOM 1494 C C . VAL A 1 192 ? -3.836 8.227 10.876 1.00 96.94 192 VAL A C 1
ATOM 1496 O O . VAL A 1 192 ? -2.834 8.269 10.166 1.00 96.94 192 VAL A O 1
ATOM 1499 N N . THR A 1 193 ? -4.811 9.130 10.759 1.00 97.56 193 THR A N 1
ATOM 1500 C CA . THR A 1 193 ? -4.767 10.231 9.784 1.00 97.56 193 THR A CA 1
ATOM 1501 C C . THR A 1 193 ? -3.521 11.098 9.977 1.00 97.56 193 THR A C 1
ATOM 1503 O O . THR A 1 193 ? -2.828 11.429 9.014 1.00 97.56 193 THR A O 1
ATOM 1506 N N . GLU A 1 194 ? -3.194 11.451 11.222 1.00 98.00 194 GLU A N 1
ATOM 1507 C CA . GLU A 1 194 ? -1.995 12.236 11.520 1.00 98.00 194 GLU A CA 1
ATOM 1508 C C . GLU A 1 194 ? -0.706 11.429 11.307 1.00 98.00 194 GLU A C 1
ATOM 1510 O O . GLU A 1 194 ? 0.292 11.955 10.809 1.00 98.00 194 GLU A O 1
ATOM 1515 N N . PHE A 1 195 ? -0.729 10.131 11.613 1.00 96.88 195 PHE A N 1
ATOM 1516 C CA . PHE A 1 195 ? 0.379 9.226 11.321 1.00 96.88 195 PHE A CA 1
ATOM 1517 C C . PHE A 1 195 ? 0.709 9.199 9.820 1.00 96.88 195 PHE A C 1
ATOM 1519 O O . PHE A 1 195 ? 1.865 9.420 9.447 1.00 96.88 195 PHE A O 1
ATOM 1526 N N . ILE A 1 196 ? -0.298 9.053 8.953 1.00 98.31 196 ILE A N 1
ATOM 1527 C CA . ILE A 1 196 ? -0.130 9.075 7.491 1.00 98.31 196 ILE A CA 1
ATOM 1528 C C . ILE A 1 196 ? 0.424 10.420 7.012 1.00 98.31 196 ILE A C 1
ATOM 1530 O O . ILE A 1 196 ? 1.334 10.441 6.181 1.00 98.31 196 ILE A O 1
ATOM 1534 N N . LYS A 1 197 ? -0.047 11.555 7.550 1.00 98.25 197 LYS A N 1
ATOM 1535 C CA . LYS A 1 197 ? 0.523 12.871 7.204 1.00 98.25 197 LYS A CA 1
ATOM 1536 C C . LYS A 1 197 ? 2.017 12.939 7.516 1.00 98.25 197 LYS A C 1
ATOM 1538 O O . LYS A 1 197 ? 2.793 13.378 6.667 1.00 98.25 197 LYS A O 1
ATOM 1543 N N . ARG A 1 198 ? 2.437 12.468 8.696 1.00 98.12 198 ARG A N 1
ATOM 1544 C CA . ARG A 1 198 ? 3.860 12.421 9.072 1.00 98.12 198 ARG A CA 1
ATOM 1545 C C . ARG A 1 198 ? 4.664 11.527 8.130 1.00 98.12 198 ARG A C 1
ATOM 1547 O O . ARG A 1 198 ? 5.755 11.919 7.717 1.00 98.12 198 ARG A O 1
ATOM 1554 N N . ARG A 1 199 ? 4.135 10.357 7.756 1.00 97.31 199 ARG A N 1
ATOM 1555 C CA . ARG A 1 199 ? 4.792 9.460 6.789 1.00 97.31 199 ARG A CA 1
ATOM 1556 C C . ARG A 1 199 ? 4.886 10.054 5.396 1.00 97.31 199 ARG A C 1
ATOM 1558 O O . ARG A 1 199 ? 5.940 9.937 4.785 1.00 97.31 199 ARG A O 1
ATOM 1565 N N . THR A 1 200 ? 3.876 10.804 4.972 1.00 98.50 200 THR A N 1
ATOM 1566 C CA . THR A 1 200 ? 3.907 11.554 3.709 1.00 98.50 200 THR A CA 1
ATOM 1567 C C . THR A 1 200 ? 5.073 12.542 3.690 1.00 98.50 200 THR A C 1
ATOM 1569 O O . THR A 1 200 ? 5.877 12.524 2.767 1.00 98.50 200 THR A O 1
ATOM 1572 N N . VAL A 1 201 ? 5.237 13.351 4.745 1.00 98.25 201 VAL A N 1
ATOM 1573 C CA . VAL A 1 201 ? 6.352 14.314 4.843 1.00 98.25 201 VAL A CA 1
ATOM 1574 C C . VAL A 1 201 ? 7.712 13.610 4.834 1.00 98.25 201 VAL A C 1
ATOM 1576 O O . VAL A 1 201 ? 8.652 14.085 4.198 1.00 98.25 201 VAL A O 1
ATOM 1579 N N . ILE A 1 202 ? 7.837 12.482 5.538 1.00 97.19 202 ILE A N 1
ATOM 1580 C CA . ILE A 1 202 ? 9.080 11.699 5.563 1.00 97.19 202 ILE A CA 1
ATOM 1581 C C . ILE A 1 202 ? 9.384 11.116 4.179 1.00 97.19 202 ILE A C 1
ATOM 1583 O O . ILE A 1 202 ? 10.528 11.201 3.739 1.00 97.19 202 ILE A O 1
ATOM 1587 N N . ALA A 1 203 ? 8.385 10.552 3.501 1.00 96.81 203 ALA A N 1
ATOM 1588 C CA . ALA A 1 203 ? 8.536 9.976 2.171 1.00 96.81 203 ALA A CA 1
ATOM 1589 C C . ALA A 1 203 ? 8.937 11.043 1.145 1.00 96.81 203 ALA A C 1
ATOM 1591 O O . ALA A 1 203 ? 9.906 10.836 0.427 1.00 96.81 203 ALA A O 1
ATOM 1592 N N . ILE A 1 204 ? 8.303 12.224 1.160 1.00 97.94 204 ILE A N 1
ATOM 1593 C CA . ILE A 1 204 ? 8.650 13.338 0.256 1.00 97.94 204 ILE A CA 1
ATOM 1594 C C . ILE A 1 204 ? 10.117 13.742 0.433 1.00 97.94 204 ILE A C 1
ATOM 1596 O O . ILE A 1 204 ? 10.837 13.917 -0.541 1.00 97.94 204 ILE A O 1
ATOM 1600 N N . ARG A 1 205 ? 10.599 13.833 1.679 1.00 96.75 205 ARG A N 1
ATOM 1601 C CA . ARG A 1 205 ? 12.006 14.172 1.959 1.00 96.75 205 ARG A CA 1
ATOM 1602 C C . ARG A 1 205 ? 12.996 13.097 1.512 1.00 96.75 205 ARG A C 1
ATOM 1604 O O . ARG A 1 205 ? 14.156 13.414 1.272 1.00 96.75 205 ARG A O 1
ATOM 1611 N N . LYS A 1 206 ? 12.575 11.831 1.493 1.00 93.38 206 LYS A N 1
ATOM 1612 C CA . LYS A 1 206 ? 13.413 10.690 1.099 1.00 93.38 206 LYS A CA 1
ATOM 1613 C C . LYS A 1 206 ? 13.349 10.391 -0.395 1.00 93.38 206 LYS A C 1
ATOM 1615 O O . LYS A 1 206 ? 14.258 9.733 -0.893 1.00 93.38 206 LYS A O 1
ATOM 1620 N N . ALA A 1 207 ? 12.299 10.841 -1.073 1.00 93.19 207 ALA A N 1
ATOM 1621 C CA . ALA A 1 207 ? 12.067 10.591 -2.481 1.00 93.19 207 ALA A CA 1
ATOM 1622 C C . ALA A 1 207 ? 13.233 11.108 -3.330 1.00 93.19 207 ALA A C 1
ATOM 1624 O O . ALA A 1 207 ? 13.612 12.278 -3.263 1.00 93.19 207 ALA A O 1
ATOM 1625 N N . LYS A 1 208 ? 13.795 10.212 -4.138 1.00 92.81 208 LYS A N 1
ATOM 1626 C CA . LYS A 1 208 ? 14.838 10.506 -5.120 1.00 92.81 208 LYS A CA 1
ATOM 1627 C C . LYS A 1 208 ? 14.371 9.915 -6.444 1.00 92.81 208 LYS A C 1
ATOM 1629 O O . LYS A 1 208 ? 14.586 8.726 -6.635 1.00 92.81 208 LYS A O 1
ATOM 1634 N N . PRO A 1 209 ? 13.659 10.672 -7.292 1.00 91.06 209 PRO A N 1
ATOM 1635 C CA . PRO A 1 209 ? 13.120 10.115 -8.523 1.00 91.06 209 PRO A CA 1
ATOM 1636 C C . PRO A 1 209 ? 14.262 9.637 -9.423 1.00 91.06 209 PRO A C 1
ATOM 1638 O O . PRO A 1 209 ? 15.313 10.284 -9.490 1.00 91.06 209 PRO A O 1
ATOM 1641 N N . LEU A 1 210 ? 14.053 8.503 -10.092 1.00 87.31 210 LEU A N 1
ATOM 1642 C CA . LEU A 1 210 ? 14.980 7.997 -11.103 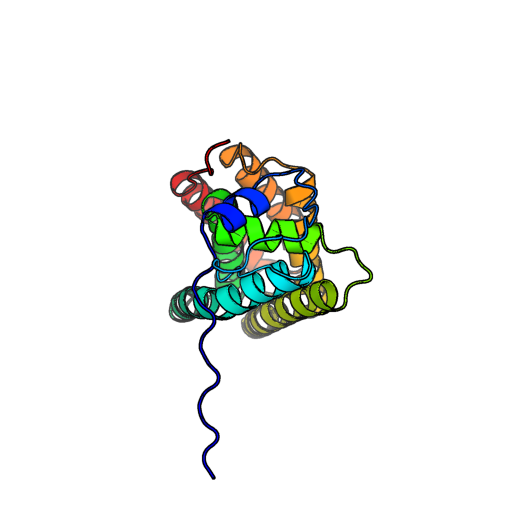1.00 87.31 210 LEU A CA 1
ATOM 1643 C C . LEU A 1 210 ? 15.146 9.027 -12.241 1.00 87.31 210 LEU A C 1
ATOM 1645 O O . LEU A 1 210 ? 14.204 9.774 -12.533 1.00 87.31 210 LEU A O 1
ATOM 1649 N N . PRO A 1 211 ? 16.338 9.114 -12.859 1.00 79.25 211 PRO A N 1
ATOM 1650 C CA . PRO A 1 211 ? 16.546 9.957 -14.032 1.00 79.25 211 PRO A CA 1
ATOM 1651 C C . PRO A 1 211 ? 15.620 9.533 -15.183 1.00 79.25 211 PRO A C 1
ATOM 1653 O O . PRO A 1 211 ? 15.248 8.368 -15.279 1.00 79.25 211 PRO A O 1
ATOM 1656 N N . ARG A 1 212 ? 15.239 10.507 -16.016 1.00 62.69 212 ARG A N 1
ATOM 1657 C CA . ARG A 1 212 ? 14.512 10.287 -17.275 1.00 62.69 212 ARG A CA 1
ATOM 1658 C C . ARG A 1 212 ? 15.463 9.963 -18.419 1.00 62.69 212 ARG A C 1
ATOM 1660 O O . ARG A 1 212 ? 16.629 10.416 -18.332 1.00 62.69 212 ARG A O 1
#

Radius of gyration: 19.08 Å; chains: 1; bounding box: 49×53×52 Å

InterPro domains:
  IPR036271 Tetracyclin repressor-like, C-terminal domain superfamily [SSF48498] (73-200)
  IPR054126 CprB tetracyclin repressor-like, C-terminal domain [PF21935] (73-184)

Sequence (212 aa):
MAGQPLPQPDPIDPHHLSLAADVGVHVELVAGDSPHIYPFHFRSKHALASAIVDQRSAEARASVDELLARRLSGLETLIDICFLIATEDIGDELSRAGLNLLESVGRADDLQTRVLTEWIDAFTRILEKAASEGDVRDDVEPRSVARLLVSLYQGLRQTSDLAEPERFLHDFRAAWALVLPGFVTDDRRAYVTEFIKRRTVIAIRKAKPLPR

pLDDT: mean 78.09, std 21.16, range [30.53, 98.5]

Secondary structure (DSSP, 8-state):
--PPPPPPPPPPPHHHHHHHHSTT----------SS------SSHHHHHHHHHHHHHHHHHHHHHHHHHS---HHHHHHHHHHHHHHHHHH-HHHHHHHHHHHHS-TT-HHHHHHHHHHHHHHHHHHHHHHHTT-B-TTS-HHHHHHHHHHHHHHHHHHS-TTSHHHHHHHHHHHHHHHGGGTB-HHHHHHHHHHHHHHHHHHHHH--PPP-

Organism: NCBI:txid152142

Foldseek 3Di:
DDDDDDDDDDDDDVVVLQLLLDPPDDPDDDDDDDDDDPDPPQPDLVSVLVSLLVVCVVVLVVVLVVLVVPPDQLLLSLLLSVLVLLQCCFAPSSSSSNLSSLVVPDPVDPVVVVSLVVQLVVQLVSQVRNVVVQFWDPPDRSSVVSNVLSVLVNVLPVVDDSLPSLRSLVVVLVSCLVCSVVITDPVCNVVVNVSSVVSSVVSVVSRDGDDD